Protein AF-A0A7S4W6M6-F1 (afdb_monomer_lite)

Organism: NCBI:txid311494

Radius of gyration: 26.88 Å; chains: 1; bounding box: 73×82×75 Å

Structure (mmCIF, N/CA/C/O backbone):
data_AF-A0A7S4W6M6-F1
#
_entry.id   AF-A0A7S4W6M6-F1
#
loop_
_atom_site.group_PDB
_atom_site.id
_atom_site.type_symbol
_atom_site.label_atom_id
_atom_site.label_alt_id
_atom_site.label_comp_id
_atom_site.label_asym_id
_atom_site.label_entity_id
_atom_site.label_seq_id
_atom_site.pdbx_PDB_ins_code
_atom_site.Cartn_x
_atom_site.Cartn_y
_atom_site.Cartn_z
_atom_site.occupancy
_atom_site.B_iso_or_equiv
_atom_site.auth_seq_id
_atom_site.auth_comp_id
_atom_site.auth_asym_id
_atom_site.auth_atom_id
_atom_site.pdbx_PDB_model_num
ATOM 1 N N . LEU A 1 1 ? -47.635 21.131 1.906 1.00 37.22 1 LEU A N 1
ATOM 2 C CA . LEU A 1 1 ? -46.695 20.935 0.779 1.00 37.22 1 LEU A CA 1
ATOM 3 C C . LEU A 1 1 ? -45.743 22.130 0.716 1.00 37.22 1 LEU A C 1
ATOM 5 O O . LEU A 1 1 ? -46.043 23.112 0.054 1.00 37.22 1 LEU A O 1
ATOM 9 N N . LYS A 1 2 ? -44.648 22.094 1.485 1.00 27.27 2 LYS A N 1
ATOM 10 C CA . LYS A 1 2 ? -43.550 23.069 1.413 1.00 27.27 2 LYS A CA 1
ATOM 11 C C . LYS A 1 2 ? -42.274 22.277 1.131 1.00 27.27 2 LYS A C 1
ATOM 13 O O . LYS A 1 2 ? -41.857 21.494 1.974 1.00 27.27 2 LYS A O 1
ATOM 18 N N . GLN A 1 3 ? -41.728 22.440 -0.071 1.00 32.59 3 GLN A N 1
ATOM 19 C CA . GLN A 1 3 ? -40.397 21.970 -0.446 1.00 32.59 3 GLN A CA 1
ATOM 20 C C . GLN A 1 3 ? -39.373 22.975 0.085 1.00 32.59 3 GLN A C 1
ATOM 22 O O . GLN A 1 3 ? -39.395 24.144 -0.295 1.00 32.59 3 GLN A O 1
ATOM 27 N N . SER A 1 4 ? -38.492 22.527 0.973 1.00 30.58 4 SER A N 1
ATOM 28 C CA . SER A 1 4 ? -37.285 23.253 1.355 1.00 30.58 4 SER A CA 1
ATOM 29 C C . SER A 1 4 ? -36.146 22.833 0.430 1.00 30.58 4 SER A C 1
ATOM 31 O O . SER A 1 4 ? -35.630 21.720 0.525 1.00 30.58 4 SER A O 1
ATOM 33 N N . HIS A 1 5 ? -35.769 23.742 -0.466 1.00 30.31 5 HIS A N 1
ATOM 34 C CA . HIS A 1 5 ? -34.481 23.733 -1.144 1.00 30.31 5 HIS A CA 1
ATOM 35 C C . HIS A 1 5 ? -33.367 23.902 -0.102 1.00 30.31 5 HIS A C 1
ATOM 37 O O . HIS A 1 5 ? -33.205 24.987 0.451 1.00 30.31 5 HIS A O 1
ATOM 43 N N . LEU A 1 6 ? -32.590 22.849 0.145 1.00 29.30 6 LEU A N 1
ATOM 44 C CA . LEU A 1 6 ? -31.256 22.971 0.729 1.00 29.30 6 LEU A CA 1
ATOM 45 C C . LEU A 1 6 ? -30.262 23.076 -0.430 1.00 29.30 6 LEU A C 1
ATOM 47 O O . LEU A 1 6 ? -30.136 22.168 -1.253 1.00 29.30 6 LEU A O 1
ATOM 51 N N . GLN A 1 7 ? -29.655 24.256 -0.549 1.00 30.83 7 GLN A N 1
ATOM 52 C CA . GLN A 1 7 ? -28.713 24.610 -1.600 1.00 30.83 7 GLN A CA 1
ATOM 53 C C . GLN A 1 7 ? -27.358 23.924 -1.389 1.00 30.83 7 GLN A C 1
ATOM 55 O O . GLN A 1 7 ? -26.843 23.805 -0.282 1.00 30.83 7 GLN A O 1
ATOM 60 N N . CYS A 1 8 ? -26.779 23.509 -2.510 1.00 30.84 8 CYS A N 1
ATOM 61 C CA . CYS A 1 8 ? -25.510 22.813 -2.690 1.00 30.84 8 CYS A CA 1
ATOM 62 C C . CYS A 1 8 ? -24.274 23.717 -2.444 1.00 30.84 8 CYS A C 1
ATOM 64 O O . CYS A 1 8 ? -23.336 23.700 -3.239 1.00 30.84 8 CYS A O 1
ATOM 66 N N . SER A 1 9 ? -24.266 24.546 -1.392 1.00 29.84 9 SER A N 1
ATOM 67 C CA . SER A 1 9 ? -23.210 25.552 -1.159 1.00 29.84 9 SER A CA 1
ATOM 68 C C . SER A 1 9 ? -22.211 25.228 -0.042 1.00 29.84 9 SER A C 1
ATOM 70 O O . SER A 1 9 ? -21.173 25.881 0.022 1.00 29.84 9 SER A O 1
ATOM 72 N N . ASP A 1 10 ? -22.438 24.197 0.779 1.00 30.12 10 ASP A N 1
ATOM 73 C CA . ASP A 1 10 ? -21.544 23.897 1.917 1.00 30.12 10 ASP A CA 1
ATOM 74 C C . ASP A 1 10 ? -20.441 22.861 1.619 1.00 30.12 10 ASP A C 1
ATOM 76 O O . ASP A 1 10 ? -19.480 22.728 2.376 1.00 30.12 10 ASP A O 1
ATOM 80 N N . TRP A 1 11 ? -20.482 22.203 0.456 1.00 34.47 11 TRP A N 1
ATOM 81 C CA . TRP A 1 11 ? -19.465 21.221 0.039 1.00 34.47 11 TRP A CA 1
ATOM 82 C C . TRP A 1 11 ? -18.154 21.850 -0.463 1.00 34.47 11 TRP A C 1
ATOM 84 O O . TRP A 1 11 ? -17.142 21.164 -0.592 1.00 34.47 11 TRP A O 1
ATOM 94 N N . ALA A 1 12 ? -18.130 23.166 -0.690 1.00 30.28 12 ALA A N 1
ATOM 95 C CA . ALA A 1 12 ? -16.938 23.891 -1.136 1.00 30.28 12 ALA A CA 1
ATOM 96 C C . ALA A 1 12 ? -15.924 24.187 -0.007 1.00 30.28 12 ALA A C 1
ATOM 98 O O . ALA A 1 12 ? -14.854 24.730 -0.275 1.00 30.28 12 ALA A O 1
ATOM 99 N N . ARG A 1 13 ? -16.230 23.838 1.255 1.00 29.31 13 ARG A N 1
ATOM 100 C CA . ARG A 1 13 ? -15.368 24.117 2.425 1.00 29.31 13 ARG A CA 1
ATOM 101 C C . ARG A 1 13 ? -14.542 22.924 2.923 1.00 29.31 13 ARG A C 1
ATOM 103 O O . ARG A 1 13 ? -13.634 23.118 3.728 1.00 29.31 13 ARG A O 1
ATOM 110 N N . LEU A 1 14 ? -14.776 21.717 2.408 1.00 31.22 14 LEU A N 1
ATOM 111 C CA . LEU A 1 14 ? -14.008 20.509 2.754 1.00 31.22 14 LEU A CA 1
ATOM 112 C C . LEU A 1 14 ? -12.506 20.570 2.394 1.00 31.22 14 LEU A C 1
ATOM 114 O O . LEU A 1 14 ? -11.700 20.114 3.207 1.00 31.22 14 LEU A O 1
ATOM 118 N N . PRO A 1 15 ? -12.075 21.206 1.284 1.00 31.50 15 PRO A N 1
ATOM 119 C CA . PRO A 1 15 ? -10.646 21.409 1.019 1.00 31.50 15 PRO A CA 1
ATOM 120 C C . PRO A 1 15 ? -9.957 22.309 2.062 1.00 31.50 15 PRO A C 1
ATOM 122 O O . PRO A 1 15 ? -8.758 22.186 2.296 1.00 31.50 15 PRO A O 1
ATOM 125 N N . PHE A 1 16 ? -10.714 23.187 2.731 1.00 27.44 16 PHE A N 1
ATOM 126 C CA . PHE A 1 16 ? -10.197 24.131 3.727 1.00 27.44 16 PHE A CA 1
ATOM 127 C C . PHE A 1 16 ? -9.995 23.490 5.112 1.00 27.44 16 PHE A C 1
ATOM 129 O O . PHE A 1 16 ? -9.113 23.901 5.863 1.00 27.44 16 PHE A O 1
ATOM 136 N N . LEU A 1 17 ? -10.768 22.449 5.443 1.00 29.25 17 LEU A N 1
ATOM 137 C CA . LEU A 1 17 ? -10.608 21.684 6.686 1.00 29.25 17 LEU A CA 1
ATOM 138 C C . LEU A 1 17 ? -9.366 20.777 6.659 1.00 29.25 17 LEU A C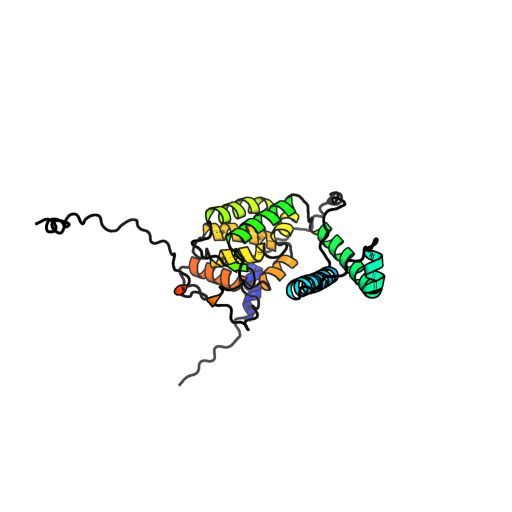 1
ATOM 140 O O . LEU A 1 17 ? -8.712 20.619 7.688 1.00 29.25 17 LEU A O 1
ATOM 144 N N . MET A 1 18 ? -8.968 20.267 5.487 1.00 30.98 18 MET A N 1
ATOM 145 C CA . MET A 1 18 ? -7.719 19.500 5.350 1.00 30.98 18 MET A CA 1
ATOM 146 C C . MET A 1 18 ? -6.459 20.372 5.423 1.00 30.98 18 MET A C 1
ATOM 148 O O . MET A 1 18 ? -5.439 19.923 5.940 1.00 30.98 18 MET A O 1
ATOM 152 N N . ALA A 1 19 ? -6.533 21.633 4.987 1.00 31.55 19 ALA A N 1
ATOM 153 C CA . ALA A 1 19 ? -5.416 22.572 5.101 1.00 31.55 19 ALA A CA 1
ATOM 154 C C . ALA A 1 19 ? -5.104 22.956 6.564 1.00 31.55 19 ALA A C 1
ATOM 156 O O . ALA A 1 19 ? -3.945 23.176 6.903 1.00 31.55 19 ALA A O 1
ATOM 157 N N . ASN A 1 20 ? -6.113 22.984 7.444 1.00 29.67 20 ASN A N 1
ATOM 158 C CA . ASN A 1 20 ? -5.935 23.354 8.853 1.00 29.67 20 ASN A CA 1
ATOM 159 C C . ASN A 1 20 ? -5.515 22.185 9.765 1.00 29.67 20 ASN A C 1
ATOM 161 O O . ASN A 1 20 ? -4.894 22.424 10.797 1.00 29.67 20 ASN A O 1
ATOM 165 N N . LEU A 1 21 ? -5.779 20.929 9.384 1.00 34.25 21 LEU A N 1
ATOM 166 C CA . LEU A 1 21 ? -5.266 19.745 10.100 1.00 34.25 21 LEU A CA 1
ATOM 167 C C . LEU A 1 21 ? -3.781 19.459 9.807 1.00 34.25 21 LEU A C 1
ATOM 169 O O . LEU A 1 21 ? -3.109 18.799 10.597 1.00 34.25 21 LEU A O 1
ATOM 173 N N . LEU A 1 22 ? -3.249 19.999 8.707 1.00 37.84 22 LEU A N 1
ATOM 174 C CA . LEU A 1 22 ? -1.846 19.875 8.295 1.00 37.84 22 LEU A CA 1
ATOM 175 C C . LEU A 1 22 ? -0.993 21.083 8.712 1.00 37.84 22 LEU A C 1
ATOM 177 O O . LEU A 1 22 ? -0.032 21.407 8.022 1.00 37.84 22 LEU A O 1
ATOM 181 N N . GLY A 1 23 ? -1.364 21.724 9.831 1.00 30.20 23 GLY A N 1
ATOM 182 C CA . GLY A 1 23 ? -0.702 22.860 10.480 1.00 30.20 23 GLY A CA 1
ATOM 183 C C . GLY A 1 23 ? 0.662 23.226 9.902 1.00 30.20 23 GLY A C 1
ATOM 184 O O . GLY A 1 23 ? 1.674 22.603 10.218 1.00 30.20 23 GLY A O 1
ATOM 185 N N . GLY A 1 24 ? 0.660 24.261 9.060 1.00 36.66 24 GLY A N 1
ATOM 186 C CA . GLY A 1 24 ? 1.867 24.865 8.530 1.00 36.66 24 GLY A CA 1
ATOM 187 C C . GLY A 1 24 ? 2.730 25.409 9.663 1.00 36.66 24 GLY A C 1
ATOM 188 O O . GLY A 1 24 ? 2.397 26.411 10.292 1.00 36.66 24 GLY A O 1
ATOM 189 N N . GLN A 1 25 ? 3.869 24.767 9.879 1.00 31.12 25 GLN A N 1
ATOM 190 C CA . GLN A 1 25 ? 5.061 25.433 10.372 1.00 31.12 25 GLN A CA 1
ATOM 191 C C . GLN A 1 25 ? 6.096 25.336 9.262 1.00 31.12 25 GLN A C 1
ATOM 193 O O . GLN A 1 25 ? 6.419 24.249 8.788 1.00 31.12 25 GLN A O 1
ATOM 198 N N . GLY A 1 26 ? 6.541 26.503 8.796 1.00 34.03 26 GLY A N 1
ATOM 199 C CA . GLY A 1 26 ? 7.598 26.612 7.809 1.00 34.03 26 GLY A CA 1
ATOM 200 C C . GLY A 1 26 ? 8.856 25.947 8.344 1.00 34.03 26 GLY A C 1
ATOM 201 O O . GLY A 1 26 ? 9.476 26.447 9.278 1.00 34.03 26 GLY A O 1
ATOM 202 N N . LEU A 1 27 ? 9.217 24.819 7.747 1.00 32.16 27 LEU A N 1
ATOM 203 C CA . LEU A 1 27 ? 10.572 24.310 7.807 1.00 32.16 27 LEU A CA 1
ATOM 204 C C . LEU A 1 27 ? 11.293 24.904 6.607 1.00 32.16 27 LEU A C 1
ATOM 206 O O . LEU A 1 27 ? 10.991 24.599 5.453 1.00 32.16 27 LEU A O 1
ATOM 210 N N . GLU A 1 28 ? 12.186 25.839 6.913 1.00 28.09 28 GLU A N 1
ATOM 211 C CA . GLU A 1 28 ? 13.144 26.376 5.964 1.00 28.09 28 GLU A CA 1
ATOM 212 C C . GLU A 1 28 ? 13.845 25.225 5.240 1.00 28.09 28 GLU A C 1
ATOM 214 O O . GLU A 1 28 ? 14.208 24.212 5.843 1.00 28.09 28 GLU A O 1
ATOM 219 N N . ALA A 1 29 ? 14.015 25.392 3.930 1.00 32.53 29 ALA A N 1
ATOM 220 C CA . ALA A 1 29 ? 14.741 24.482 3.064 1.00 32.53 29 ALA A CA 1
ATOM 221 C C . ALA A 1 29 ? 16.228 24.452 3.460 1.00 32.53 29 ALA A C 1
ATOM 223 O O . ALA A 1 29 ? 17.075 25.090 2.838 1.00 32.53 29 ALA A O 1
ATOM 224 N N . GLY A 1 30 ? 16.544 23.710 4.517 1.00 27.73 30 GLY A N 1
ATOM 225 C CA . GLY A 1 30 ? 17.896 23.291 4.834 1.00 27.73 30 GLY A CA 1
ATOM 226 C C . GLY A 1 30 ? 18.323 22.252 3.808 1.00 27.73 30 GLY A C 1
ATOM 227 O O . GLY A 1 30 ? 17.864 21.113 3.834 1.00 27.73 30 GLY A O 1
ATOM 228 N N . SER A 1 31 ? 19.188 22.648 2.878 1.00 28.03 31 SER A N 1
ATOM 229 C CA . SER A 1 31 ? 19.885 21.722 1.993 1.00 28.03 31 SER A CA 1
ATOM 230 C C . SER A 1 31 ? 20.647 20.702 2.841 1.00 28.03 31 SER A C 1
ATOM 232 O O . SER A 1 31 ? 21.633 21.066 3.481 1.00 28.03 31 SER A O 1
ATOM 234 N N . VAL A 1 32 ? 20.209 19.443 2.855 1.00 31.97 32 VAL A N 1
ATOM 235 C CA . VAL A 1 32 ? 20.984 18.344 3.443 1.00 31.97 32 VAL A CA 1
ATOM 236 C C . VAL A 1 32 ? 22.094 17.984 2.447 1.00 31.97 32 VAL A C 1
ATOM 238 O O . VAL A 1 32 ? 21.786 17.481 1.363 1.00 31.97 32 VAL A O 1
ATOM 241 N N . PRO A 1 33 ? 23.379 18.252 2.740 1.00 29.17 33 PRO A N 1
ATOM 242 C CA . PRO A 1 33 ? 24.474 17.849 1.871 1.00 29.17 33 PRO A CA 1
ATOM 243 C C . PRO A 1 33 ? 24.841 16.388 2.176 1.00 29.17 33 PRO A C 1
ATOM 245 O O . PRO A 1 33 ? 25.118 16.059 3.326 1.00 29.17 33 PRO A O 1
ATOM 248 N N . GLY A 1 34 ? 24.885 15.523 1.152 1.00 34.97 34 GLY A N 1
ATOM 249 C CA . GLY A 1 34 ? 25.575 14.221 1.243 1.00 34.97 34 GLY A CA 1
ATOM 250 C C . GLY A 1 34 ? 24.773 12.935 0.986 1.00 34.97 34 GLY A C 1
ATOM 251 O O . GLY A 1 34 ? 25.214 11.879 1.415 1.00 34.97 34 GLY A O 1
ATOM 252 N N . ILE A 1 35 ? 23.632 12.971 0.283 1.00 40.53 35 ILE A N 1
ATOM 253 C CA . ILE A 1 35 ? 22.758 11.788 0.050 1.00 40.53 35 ILE A CA 1
ATOM 254 C C . ILE A 1 35 ? 23.152 10.949 -1.196 1.00 40.53 35 ILE A C 1
ATOM 256 O O . ILE A 1 35 ? 22.472 10.004 -1.587 1.00 40.53 35 ILE A O 1
ATOM 260 N N . PHE A 1 36 ? 24.272 11.247 -1.851 1.00 43.25 36 PHE A N 1
ATOM 261 C CA . PHE A 1 36 ? 24.713 10.501 -3.032 1.00 43.25 36 PHE A CA 1
ATOM 262 C C . PHE A 1 36 ? 25.908 9.631 -2.674 1.00 43.25 36 PHE A C 1
ATOM 264 O O . PHE A 1 36 ? 27.019 10.122 -2.767 1.00 43.25 36 PHE A O 1
ATOM 271 N N . ASP A 1 37 ? 25.655 8.402 -2.211 1.00 36.66 37 ASP A N 1
ATOM 272 C CA . ASP A 1 37 ? 26.469 7.200 -2.489 1.00 36.66 37 ASP A CA 1
ATOM 273 C C . ASP A 1 37 ? 25.957 5.995 -1.675 1.00 36.66 37 ASP A C 1
ATOM 275 O O . ASP A 1 37 ? 26.682 5.373 -0.902 1.00 36.66 37 ASP A O 1
ATOM 279 N N . VAL A 1 38 ? 24.679 5.636 -1.847 1.00 43.41 38 VAL A N 1
ATOM 280 C CA . VAL A 1 38 ? 24.242 4.273 -1.509 1.00 43.41 38 VAL A CA 1
ATOM 281 C C . VAL A 1 38 ? 24.416 3.432 -2.776 1.00 43.41 38 VAL A C 1
ATOM 283 O O . VAL A 1 38 ? 23.769 3.744 -3.783 1.00 43.41 38 VAL A O 1
ATOM 286 N N . PRO A 1 39 ? 25.295 2.414 -2.783 1.00 37.31 39 PRO A N 1
ATOM 287 C CA . PRO A 1 39 ? 25.433 1.533 -3.930 1.00 37.31 39 PRO A CA 1
ATOM 288 C C . PRO A 1 39 ? 24.120 0.769 -4.112 1.00 37.31 39 PRO A C 1
ATOM 290 O O . PRO A 1 39 ? 23.731 -0.041 -3.273 1.00 37.31 39 PRO A O 1
ATOM 293 N N . VAL A 1 40 ? 23.419 1.051 -5.211 1.00 43.28 40 VAL A N 1
ATOM 294 C CA . VAL A 1 40 ? 22.346 0.183 -5.702 1.00 43.28 40 VAL A CA 1
ATOM 295 C C . VAL A 1 40 ? 23.011 -1.159 -5.997 1.00 43.28 40 VAL A C 1
ATOM 297 O O . VAL A 1 40 ? 23.976 -1.196 -6.755 1.00 43.28 40 VAL A O 1
ATOM 300 N N . GLN A 1 41 ? 22.561 -2.242 -5.360 1.00 44.97 41 GLN A N 1
ATOM 301 C CA . GLN A 1 41 ? 23.065 -3.577 -5.681 1.00 44.97 41 GLN A CA 1
ATOM 302 C C . GLN A 1 41 ? 22.813 -3.850 -7.168 1.00 44.97 41 GLN A C 1
ATOM 304 O O . GLN A 1 41 ? 21.661 -3.957 -7.597 1.00 44.97 41 GLN A O 1
ATOM 309 N N . ASP A 1 42 ? 23.890 -3.952 -7.947 1.00 38.56 42 ASP A N 1
ATOM 310 C CA . ASP A 1 42 ? 23.832 -4.404 -9.333 1.00 38.56 42 ASP A CA 1
ATOM 311 C C . ASP A 1 42 ? 23.204 -5.804 -9.353 1.00 38.56 42 ASP A C 1
ATOM 313 O O . ASP A 1 42 ? 23.786 -6.771 -8.861 1.00 38.56 42 ASP A O 1
ATOM 317 N N . GLY A 1 43 ? 21.979 -5.901 -9.875 1.00 44.81 43 GLY A N 1
ATOM 318 C CA . GLY A 1 43 ? 21.227 -7.155 -9.973 1.00 44.81 43 GLY A CA 1
ATOM 319 C C . GLY A 1 43 ? 19.922 -7.220 -9.176 1.00 44.81 43 GLY A C 1
ATOM 320 O O . GLY A 1 43 ? 19.201 -8.206 -9.316 1.00 44.81 43 GLY A O 1
ATOM 321 N N . ALA A 1 44 ? 19.562 -6.194 -8.395 1.00 47.00 44 ALA A N 1
ATOM 322 C CA . ALA A 1 44 ? 18.212 -6.120 -7.834 1.00 47.00 44 ALA A CA 1
ATOM 323 C C . ALA A 1 44 ? 17.176 -6.001 -8.977 1.00 47.00 44 ALA A C 1
ATOM 325 O O . ALA A 1 44 ? 17.376 -5.196 -9.895 1.00 47.00 44 ALA A O 1
ATOM 326 N N . PRO A 1 45 ? 16.079 -6.786 -8.965 1.00 52.88 45 PRO A N 1
ATOM 327 C CA . PRO A 1 45 ? 15.073 -6.728 -10.018 1.00 52.88 45 PRO A CA 1
ATOM 328 C C . PRO A 1 45 ? 14.477 -5.318 -10.081 1.00 52.88 45 PRO A C 1
ATOM 330 O O . PRO A 1 45 ? 13.819 -4.861 -9.147 1.00 52.88 45 PRO A O 1
ATOM 333 N N . MET A 1 46 ? 14.731 -4.604 -11.182 1.00 62.22 46 MET A N 1
ATOM 334 C CA . MET A 1 46 ? 14.169 -3.271 -11.387 1.00 62.22 46 MET A CA 1
ATOM 335 C C . MET A 1 46 ? 12.649 -3.348 -11.534 1.00 62.22 46 MET A C 1
ATOM 337 O O . MET A 1 46 ? 12.106 -4.303 -12.095 1.00 62.22 46 MET A O 1
ATOM 341 N N . ARG A 1 47 ? 11.949 -2.303 -11.071 1.00 72.88 47 ARG A N 1
ATOM 342 C CA . ARG A 1 47 ? 10.526 -2.132 -11.380 1.00 72.88 47 ARG A CA 1
ATOM 343 C C . ARG A 1 47 ? 10.321 -2.175 -12.888 1.00 72.88 47 ARG A C 1
ATOM 345 O O . ARG A 1 47 ? 10.937 -1.404 -13.622 1.00 72.88 47 ARG A O 1
ATOM 352 N N . MET A 1 48 ? 9.400 -3.031 -13.310 1.00 79.50 48 MET A N 1
ATOM 353 C CA . MET A 1 48 ? 8.975 -3.095 -14.699 1.00 79.50 48 MET A CA 1
ATOM 354 C C . MET A 1 48 ? 8.313 -1.793 -15.132 1.00 79.50 48 MET A C 1
ATOM 356 O O . MET A 1 48 ? 7.574 -1.163 -14.365 1.00 79.50 48 MET A O 1
ATOM 360 N N . THR A 1 49 ? 8.540 -1.415 -16.382 1.00 84.75 49 THR A N 1
ATOM 361 C CA . THR A 1 49 ? 7.785 -0.339 -17.014 1.00 84.75 49 THR A CA 1
ATOM 362 C C . THR A 1 49 ? 6.335 -0.765 -17.277 1.00 84.75 49 THR A C 1
ATOM 364 O O . THR A 1 49 ? 6.036 -1.960 -17.342 1.00 84.75 49 THR A O 1
ATOM 367 N N . PRO A 1 50 ? 5.406 0.187 -17.481 1.00 82.94 50 PRO A N 1
ATOM 368 C CA . PRO A 1 50 ? 4.061 -0.137 -17.950 1.00 82.94 50 PRO A CA 1
ATOM 369 C C . PRO A 1 50 ? 4.041 -0.983 -19.233 1.00 82.94 50 PRO A C 1
ATOM 371 O O . PRO A 1 50 ? 3.180 -1.844 -19.370 1.00 82.94 50 PRO A O 1
ATOM 374 N N . LEU A 1 51 ? 4.991 -0.762 -20.149 1.00 84.69 51 LEU A N 1
ATOM 375 C CA . LEU A 1 51 ? 5.102 -1.527 -21.394 1.00 84.69 51 LEU A CA 1
ATOM 376 C C . LEU A 1 51 ? 5.578 -2.965 -21.154 1.00 84.69 51 LEU A C 1
ATOM 378 O O . LEU A 1 51 ? 5.077 -3.896 -21.777 1.00 84.69 51 LEU A O 1
ATOM 382 N N . GLU A 1 52 ? 6.525 -3.158 -20.239 1.00 84.50 52 GLU A N 1
ATOM 383 C CA . GLU A 1 52 ? 6.992 -4.489 -19.843 1.00 84.50 52 GLU A CA 1
ATOM 384 C C . GLU A 1 52 ? 5.919 -5.266 -19.091 1.00 84.50 52 GLU A C 1
ATOM 386 O O . GLU A 1 52 ? 5.764 -6.465 -19.310 1.00 84.50 52 GLU A O 1
ATOM 391 N N . LEU A 1 53 ? 5.159 -4.582 -18.234 1.00 83.56 53 LEU A N 1
ATOM 392 C CA . LEU A 1 53 ? 4.031 -5.176 -17.531 1.00 83.56 53 LEU A CA 1
ATOM 393 C C . LEU A 1 53 ? 2.942 -5.624 -18.512 1.00 83.56 53 LEU A C 1
ATOM 395 O O . LEU A 1 53 ? 2.448 -6.740 -18.391 1.00 83.56 53 LEU A O 1
ATOM 399 N N . ASP A 1 54 ? 2.589 -4.789 -19.491 1.00 83.12 54 ASP A N 1
ATOM 400 C CA . ASP A 1 54 ? 1.626 -5.144 -20.539 1.00 83.12 54 ASP A CA 1
ATOM 401 C C . ASP A 1 54 ? 2.092 -6.372 -21.337 1.00 83.12 54 ASP A C 1
ATOM 403 O O . ASP A 1 54 ? 1.347 -7.342 -21.484 1.00 83.12 54 ASP A O 1
ATOM 407 N N . MET A 1 55 ? 3.366 -6.398 -21.743 1.00 84.62 55 MET A N 1
ATOM 408 C CA . MET A 1 55 ? 3.961 -7.563 -22.402 1.00 84.62 55 MET A CA 1
ATOM 409 C C . MET A 1 55 ? 3.890 -8.815 -21.517 1.00 84.62 55 MET A C 1
ATOM 411 O O . MET A 1 55 ? 3.504 -9.881 -21.993 1.00 84.62 55 MET A O 1
ATOM 415 N N . GLN A 1 56 ? 4.230 -8.712 -20.229 1.00 84.44 56 GLN A N 1
ATOM 416 C CA . GLN A 1 56 ? 4.131 -9.845 -19.310 1.00 84.44 56 GLN A CA 1
ATOM 417 C C . GLN A 1 56 ? 2.699 -10.348 -19.150 1.00 84.44 56 GLN A C 1
ATOM 419 O O . GLN A 1 56 ? 2.495 -11.559 -19.128 1.00 84.44 56 GLN A O 1
ATOM 424 N N . LEU A 1 57 ? 1.714 -9.453 -19.057 1.00 80.56 57 LEU A N 1
ATOM 425 C CA . LEU A 1 57 ? 0.305 -9.829 -18.946 1.00 80.56 57 LEU A CA 1
ATOM 426 C C . LEU A 1 57 ? -0.178 -10.557 -20.205 1.00 80.56 57 LEU A C 1
ATOM 428 O O . LEU A 1 57 ? -0.828 -11.595 -20.092 1.00 80.56 57 LEU A O 1
ATOM 432 N N . GLN A 1 58 ? 0.198 -10.078 -21.392 1.00 82.50 58 GLN A N 1
ATOM 433 C CA . GLN A 1 58 ? -0.121 -10.739 -22.661 1.00 82.50 58 GLN A CA 1
ATOM 434 C C . GLN A 1 58 ? 0.567 -12.107 -22.783 1.00 82.50 58 GLN A C 1
ATOM 436 O O . GLN A 1 58 ? -0.059 -13.093 -23.177 1.00 82.50 58 GLN A O 1
ATOM 441 N N . CYS A 1 59 ? 1.840 -12.202 -22.389 1.00 82.12 59 CYS A N 1
ATOM 442 C CA . CYS A 1 59 ? 2.567 -13.470 -22.336 1.00 82.12 59 CYS A CA 1
ATOM 443 C C . CYS A 1 59 ? 1.922 -14.451 -21.348 1.00 82.12 59 CYS A C 1
ATOM 445 O O . CYS A 1 59 ? 1.749 -15.625 -21.675 1.00 82.12 59 CYS A O 1
ATOM 447 N N . ALA A 1 60 ? 1.528 -13.981 -20.163 1.00 84.12 60 ALA A N 1
ATOM 448 C CA . ALA A 1 60 ? 0.843 -14.794 -19.166 1.00 84.12 60 ALA A CA 1
ATOM 449 C C . ALA A 1 60 ? -0.507 -15.298 -19.694 1.00 84.12 60 ALA A C 1
ATOM 451 O O . ALA A 1 60 ? -0.801 -16.486 -19.574 1.00 84.12 60 ALA A O 1
ATOM 452 N N . GLU A 1 61 ? -1.296 -14.440 -20.347 1.00 83.62 61 GLU A N 1
ATOM 453 C CA . GLU A 1 61 ? -2.552 -14.835 -20.988 1.00 83.62 61 GLU A CA 1
ATOM 454 C C . GLU A 1 61 ? -2.332 -15.936 -22.037 1.00 83.62 61 GLU A C 1
ATOM 456 O O . GLU A 1 61 ? -3.052 -16.937 -22.044 1.00 83.62 61 GLU A O 1
ATOM 461 N N . LEU A 1 62 ? -1.314 -15.794 -22.894 1.00 82.56 62 LEU A N 1
ATOM 462 C CA . LEU A 1 62 ? -0.963 -16.799 -23.900 1.00 82.56 62 LEU A CA 1
ATOM 463 C C . LEU A 1 62 ? -0.575 -18.139 -23.266 1.00 82.56 62 LEU A C 1
ATOM 465 O O . LEU A 1 62 ? -1.033 -19.188 -23.724 1.00 82.56 62 LEU A O 1
ATOM 469 N N . VAL A 1 63 ? 0.229 -18.112 -22.200 1.00 82.31 63 VAL A N 1
ATOM 470 C CA . VAL A 1 63 ? 0.608 -19.310 -21.436 1.00 82.31 63 VAL A CA 1
ATOM 471 C C . VAL A 1 63 ? -0.624 -19.977 -20.837 1.00 82.31 63 VAL A C 1
ATOM 473 O O . VAL A 1 63 ? -0.832 -21.172 -21.055 1.00 82.31 63 VAL A O 1
ATOM 476 N N . PHE A 1 64 ? -1.478 -19.221 -20.148 1.00 83.25 64 PHE A N 1
ATOM 477 C CA . PHE A 1 64 ? -2.688 -19.766 -19.538 1.00 83.25 64 PHE A CA 1
ATOM 478 C C . PHE A 1 64 ? -3.640 -20.351 -20.578 1.00 83.25 64 PHE A C 1
ATOM 480 O O . PHE A 1 64 ? -4.128 -21.466 -20.403 1.00 83.25 64 PHE A O 1
ATOM 487 N N . ARG A 1 65 ? -3.848 -19.658 -21.700 1.00 84.88 65 ARG A N 1
ATOM 488 C CA . ARG A 1 65 ? -4.671 -20.166 -22.798 1.00 84.88 65 ARG A CA 1
ATOM 489 C C . ARG A 1 65 ? -4.092 -21.453 -23.382 1.00 84.88 65 ARG A C 1
ATOM 491 O O . ARG A 1 65 ? -4.829 -22.411 -23.586 1.00 84.88 65 ARG A O 1
ATOM 498 N N . SER A 1 66 ? -2.778 -21.513 -23.596 1.00 85.69 66 SER A N 1
ATOM 499 C CA . SER A 1 66 ? -2.117 -22.712 -24.118 1.00 85.69 66 SER A CA 1
ATOM 500 C C . SER A 1 66 ? -2.270 -23.912 -23.183 1.00 85.69 66 SER A C 1
ATOM 502 O O . SER A 1 66 ? -2.517 -25.018 -23.659 1.00 85.69 66 SER A O 1
ATOM 504 N N . ILE A 1 67 ? -2.171 -23.696 -21.866 1.00 87.50 67 ILE A N 1
ATOM 505 C CA . ILE A 1 67 ? -2.405 -24.733 -20.851 1.00 87.50 67 ILE A CA 1
ATOM 506 C C . ILE A 1 67 ? -3.850 -25.239 -20.929 1.00 87.50 67 ILE A C 1
ATOM 508 O O . ILE A 1 67 ? -4.067 -26.447 -21.006 1.00 87.50 67 ILE A O 1
ATOM 512 N N . LEU A 1 68 ? -4.829 -24.330 -20.955 1.00 88.25 68 LEU A N 1
ATOM 513 C CA . LEU A 1 68 ? -6.254 -24.679 -21.000 1.00 88.25 68 LEU A CA 1
ATOM 514 C C . LEU A 1 68 ? -6.648 -25.399 -22.296 1.00 88.25 68 LEU A C 1
ATOM 516 O O . LEU A 1 68 ? -7.487 -26.295 -22.280 1.00 88.25 68 LEU A O 1
ATOM 520 N N . GLU A 1 69 ? -6.030 -25.034 -23.416 1.00 92.06 69 GLU A N 1
ATOM 521 C CA . GLU A 1 69 ? -6.278 -25.639 -24.727 1.00 92.06 69 GLU A CA 1
ATOM 522 C C . GLU A 1 69 ? -5.428 -26.897 -24.986 1.00 92.06 69 GLU A C 1
ATOM 524 O O . GLU A 1 69 ? -5.547 -27.508 -26.050 1.00 92.06 69 GLU A O 1
ATOM 529 N N . GLY A 1 70 ? -4.546 -27.282 -24.055 1.00 88.56 70 GLY A N 1
ATOM 530 C CA . GLY A 1 70 ? -3.632 -28.418 -24.216 1.00 88.56 70 GLY A CA 1
ATOM 531 C C . GLY A 1 70 ? -2.606 -28.236 -25.343 1.00 88.56 70 GLY A C 1
ATOM 532 O O . GLY A 1 70 ? -2.089 -29.216 -25.884 1.00 88.56 70 GLY A O 1
ATOM 533 N N . LYS A 1 71 ? -2.315 -26.991 -25.730 1.00 87.69 71 LYS A N 1
ATOM 534 C CA . LYS A 1 71 ? -1.357 -26.658 -26.789 1.00 87.69 71 LYS A CA 1
ATOM 535 C C . LYS A 1 71 ? 0.045 -26.508 -26.207 1.00 87.69 71 LYS A C 1
ATOM 537 O O . LYS A 1 71 ? 0.228 -26.036 -25.086 1.00 87.69 71 LYS A O 1
ATOM 542 N N . ARG A 1 72 ? 1.059 -26.888 -26.987 1.00 79.50 72 ARG A N 1
ATOM 543 C CA . ARG A 1 72 ? 2.459 -26.589 -26.662 1.00 79.50 72 ARG A CA 1
ATOM 544 C C . ARG A 1 72 ? 2.825 -25.223 -27.230 1.00 79.50 72 ARG A C 1
ATOM 546 O O . ARG A 1 72 ? 2.650 -25.001 -28.426 1.00 79.50 72 ARG A O 1
ATOM 553 N N . LEU A 1 73 ? 3.373 -24.350 -26.391 1.00 76.62 73 LEU A N 1
ATOM 554 C CA . LEU A 1 73 ? 4.035 -23.137 -26.858 1.00 76.62 73 LEU A CA 1
ATOM 555 C C . LEU A 1 73 ? 5.402 -23.508 -27.432 1.00 76.62 73 LEU A C 1
ATOM 557 O O . LEU A 1 73 ? 6.172 -24.236 -26.803 1.00 76.62 73 LEU A O 1
ATOM 561 N N . GLY A 1 74 ? 5.696 -23.020 -28.635 1.00 69.88 74 GLY A N 1
ATOM 562 C CA . GLY A 1 74 ? 7.043 -23.091 -29.183 1.00 69.88 74 GLY A CA 1
ATOM 563 C C . GLY A 1 74 ? 7.936 -22.139 -28.400 1.00 69.88 74 GLY A C 1
ATOM 564 O O . GLY A 1 74 ? 7.794 -20.928 -28.533 1.00 69.88 74 GLY A O 1
ATOM 565 N N . VAL A 1 75 ? 8.820 -22.677 -27.563 1.00 66.81 75 VAL A N 1
ATOM 566 C CA . VAL A 1 75 ? 9.854 -21.881 -26.901 1.00 66.81 75 VAL A CA 1
ATOM 567 C C . VAL A 1 75 ? 11.056 -21.851 -27.830 1.00 66.81 75 VAL A C 1
ATOM 569 O O . VAL A 1 75 ? 11.704 -22.873 -28.050 1.00 66.81 75 VAL A O 1
ATOM 572 N N . THR A 1 76 ? 11.324 -20.691 -28.413 1.00 65.06 76 THR A N 1
ATOM 573 C CA . THR A 1 76 ? 12.549 -20.448 -29.174 1.00 65.06 76 THR A CA 1
ATOM 574 C C . THR A 1 76 ? 13.629 -19.980 -28.206 1.00 65.06 76 THR A C 1
ATOM 576 O O . THR A 1 76 ? 13.390 -19.069 -27.414 1.00 65.06 76 THR A O 1
ATOM 579 N N . GLU A 1 77 ? 14.822 -20.571 -28.266 1.00 61.75 77 GLU A N 1
ATOM 580 C CA . GLU A 1 77 ? 15.985 -20.063 -27.533 1.00 61.75 77 GLU A CA 1
ATOM 581 C C . GLU A 1 77 ? 16.435 -18.735 -28.159 1.00 61.75 77 GLU A C 1
ATOM 583 O O . GLU A 1 77 ? 17.228 -18.694 -29.098 1.00 61.75 77 GLU A O 1
ATOM 588 N N . SER A 1 78 ? 15.887 -17.628 -27.663 1.00 58.34 78 SER A N 1
ATOM 589 C CA . SER A 1 78 ? 16.440 -16.299 -27.905 1.00 58.34 78 SER A CA 1
ATOM 590 C C . SER A 1 78 ? 17.639 -16.099 -26.978 1.00 58.34 78 SER A C 1
ATOM 592 O O . SER A 1 78 ? 17.505 -16.199 -25.760 1.00 58.34 78 SER A O 1
ATOM 594 N N . GLN A 1 79 ? 18.814 -15.828 -27.550 1.00 60.38 79 GLN A N 1
ATOM 595 C CA . GLN A 1 79 ? 20.039 -15.572 -26.780 1.00 60.38 79 GLN A CA 1
ATOM 596 C C . GLN A 1 79 ? 20.182 -14.102 -26.344 1.00 60.38 79 GLN A C 1
ATOM 598 O O . GLN A 1 79 ? 21.094 -13.786 -25.585 1.00 60.38 79 GLN A O 1
ATOM 603 N N . ASP A 1 80 ? 19.300 -13.203 -26.799 1.00 77.88 80 ASP A N 1
ATOM 604 C CA . ASP A 1 80 ? 19.372 -11.771 -26.495 1.00 77.88 80 ASP A CA 1
ATOM 605 C C . ASP A 1 80 ? 17.966 -11.145 -26.460 1.00 77.88 80 ASP A C 1
ATOM 607 O O . ASP A 1 80 ? 17.298 -10.974 -27.484 1.00 77.88 80 ASP A O 1
ATOM 611 N N . VAL A 1 81 ? 17.514 -10.818 -25.248 1.00 75.31 81 VAL A N 1
ATOM 612 C CA . VAL A 1 81 ? 16.181 -10.265 -24.969 1.00 75.31 81 VAL A CA 1
ATOM 613 C C . VAL A 1 81 ? 15.983 -8.903 -25.638 1.00 75.31 81 VAL A C 1
ATOM 615 O O . VAL A 1 81 ? 14.890 -8.613 -26.120 1.00 75.31 81 VAL A O 1
ATOM 618 N N . ASP A 1 82 ? 17.028 -8.077 -25.728 1.00 75.56 82 ASP A N 1
ATOM 619 C CA . ASP A 1 82 ? 16.911 -6.738 -26.309 1.00 75.56 82 ASP A CA 1
ATOM 620 C C . ASP A 1 82 ? 16.822 -6.791 -27.837 1.00 75.56 82 ASP A C 1
ATOM 622 O O . ASP A 1 82 ? 16.031 -6.053 -28.433 1.00 75.56 82 ASP A O 1
ATOM 626 N N . LYS A 1 83 ? 17.554 -7.713 -28.477 1.00 79.56 83 LYS A N 1
ATOM 627 C CA . LYS A 1 83 ? 17.372 -7.989 -29.913 1.00 79.56 83 LYS A CA 1
ATOM 628 C C . LYS A 1 83 ? 15.978 -8.512 -30.204 1.00 79.56 83 LYS A C 1
ATOM 630 O O . LYS A 1 83 ? 15.337 -8.029 -31.130 1.00 79.56 83 LYS A O 1
ATOM 635 N N . TRP A 1 84 ? 15.482 -9.429 -29.377 1.00 81.69 84 TRP A N 1
ATOM 636 C CA . TRP A 1 84 ? 14.127 -9.944 -29.526 1.00 81.69 84 TRP A CA 1
ATOM 637 C C . TRP A 1 84 ? 13.073 -8.835 -29.397 1.00 81.69 84 TRP A C 1
ATOM 639 O O . TRP A 1 84 ? 12.174 -8.751 -30.231 1.00 81.69 84 TRP A O 1
ATOM 649 N N . HIS A 1 85 ? 13.206 -7.931 -28.417 1.00 81.31 85 HIS A N 1
ATOM 650 C CA . HIS A 1 85 ? 12.309 -6.779 -28.289 1.00 81.31 85 HIS A CA 1
ATOM 651 C C . HIS A 1 85 ? 12.334 -5.892 -29.538 1.00 81.31 85 HIS A C 1
ATOM 653 O O . HIS A 1 85 ? 11.277 -5.486 -30.018 1.00 81.31 85 HIS A O 1
ATOM 659 N N . ALA A 1 86 ? 13.518 -5.602 -30.082 1.00 82.56 86 ALA A N 1
ATOM 660 C CA . ALA A 1 86 ? 13.642 -4.791 -31.291 1.00 82.56 86 ALA A CA 1
ATOM 661 C C . ALA A 1 86 ? 13.019 -5.478 -32.518 1.00 82.56 86 ALA A C 1
ATOM 663 O O . ALA A 1 86 ? 12.310 -4.828 -33.284 1.00 82.56 86 ALA A O 1
ATOM 664 N N . GLU A 1 87 ? 13.246 -6.782 -32.684 1.00 83.44 87 GLU A N 1
ATOM 665 C CA . GLU A 1 87 ? 12.747 -7.570 -33.816 1.00 83.44 87 GLU A CA 1
ATOM 666 C C . GLU A 1 87 ? 11.227 -7.782 -33.775 1.00 83.44 87 GLU A C 1
ATOM 668 O O . GLU A 1 87 ? 10.570 -7.705 -34.812 1.00 83.44 87 GLU A O 1
ATOM 673 N N . VAL A 1 88 ? 10.662 -8.049 -32.593 1.00 82.00 88 VAL A N 1
ATOM 674 C CA . VAL A 1 88 ? 9.253 -8.452 -32.443 1.00 82.00 88 VAL A CA 1
ATOM 675 C C . VAL A 1 88 ? 8.339 -7.281 -32.090 1.00 82.00 88 VAL A C 1
ATOM 677 O O . VAL A 1 88 ? 7.232 -7.193 -32.619 1.00 82.00 88 VAL A O 1
ATOM 680 N N . LEU A 1 89 ? 8.777 -6.379 -31.208 1.00 84.44 89 LEU A N 1
ATOM 681 C CA . LEU A 1 89 ? 7.968 -5.248 -30.728 1.00 84.44 89 LEU A CA 1
ATOM 682 C C . LEU A 1 89 ? 8.278 -3.942 -31.477 1.00 84.44 89 LEU A C 1
ATOM 684 O O . LEU A 1 89 ? 7.490 -2.997 -31.426 1.00 84.44 89 LEU A O 1
ATOM 688 N N . GLY A 1 90 ? 9.405 -3.894 -32.194 1.00 90.12 90 GLY A N 1
ATOM 689 C CA . GLY A 1 90 ? 9.840 -2.757 -32.998 1.00 90.12 90 GLY A CA 1
ATOM 690 C C . GLY A 1 90 ? 10.688 -1.733 -32.235 1.00 90.12 90 GLY A C 1
ATOM 691 O O . GLY A 1 90 ? 10.619 -1.588 -31.012 1.00 90.12 90 GLY A O 1
ATOM 692 N N . GLU A 1 91 ? 11.482 -0.961 -32.984 1.00 89.94 91 GLU A N 1
ATOM 693 C CA . GLU A 1 91 ? 12.392 0.060 -32.434 1.00 89.94 91 GLU A CA 1
ATOM 694 C C . GLU A 1 91 ? 11.665 1.163 -31.647 1.00 89.94 91 GLU A C 1
ATOM 696 O O . GLU A 1 91 ? 12.200 1.709 -30.677 1.00 89.94 91 GLU A O 1
ATOM 701 N N . ASP A 1 92 ? 10.425 1.479 -32.028 1.00 89.44 92 ASP A N 1
ATOM 702 C CA . ASP A 1 92 ? 9.592 2.474 -31.350 1.00 89.44 92 ASP A CA 1
ATOM 703 C C . ASP A 1 92 ? 9.252 2.053 -29.922 1.00 89.44 92 ASP A C 1
ATOM 705 O O . ASP A 1 92 ? 9.412 2.851 -28.989 1.00 89.44 92 ASP A O 1
ATOM 709 N N . TRP A 1 93 ? 8.862 0.788 -29.744 1.00 90.75 93 TRP A N 1
ATOM 710 C CA . TRP A 1 93 ? 8.593 0.215 -28.432 1.00 90.75 93 TRP A CA 1
ATOM 711 C C . TRP A 1 93 ? 9.855 0.241 -27.571 1.00 90.75 93 TRP A C 1
ATOM 713 O O . TRP A 1 93 ? 9.820 0.735 -26.446 1.00 90.75 93 TRP A O 1
ATOM 723 N N . VAL A 1 94 ? 10.998 -0.190 -28.121 1.00 87.19 94 VAL A N 1
ATOM 724 C CA . VAL A 1 94 ? 12.289 -0.206 -27.407 1.00 87.19 94 VAL A CA 1
ATOM 725 C C . VAL A 1 94 ? 12.682 1.195 -26.944 1.00 87.19 94 VAL A C 1
ATOM 727 O O . VAL A 1 94 ? 13.065 1.401 -25.790 1.00 87.19 94 VAL A O 1
ATOM 730 N N . ARG A 1 95 ? 12.555 2.194 -27.819 1.00 90.31 95 ARG A N 1
ATOM 731 C CA . ARG A 1 95 ? 12.859 3.592 -27.501 1.00 90.31 95 ARG A CA 1
ATOM 732 C C . ARG A 1 95 ? 11.960 4.136 -26.391 1.00 90.31 95 ARG A C 1
ATOM 734 O O . ARG A 1 95 ? 12.461 4.794 -25.474 1.00 90.31 95 ARG A O 1
ATOM 741 N N . GLN A 1 96 ? 10.657 3.865 -26.448 1.00 90.38 96 GLN A N 1
ATOM 742 C CA . GLN A 1 96 ? 9.712 4.294 -25.417 1.00 90.38 96 GLN A CA 1
ATOM 743 C C . GLN A 1 96 ? 9.954 3.567 -24.089 1.00 90.38 96 GLN A C 1
ATOM 745 O O . GLN A 1 96 ? 9.982 4.213 -23.038 1.00 90.38 96 GLN A O 1
ATOM 750 N N . ASN A 1 97 ? 10.206 2.258 -24.134 1.00 87.50 97 ASN A N 1
ATOM 751 C CA . ASN A 1 97 ? 10.506 1.449 -22.961 1.00 87.50 97 ASN A CA 1
ATOM 752 C C . ASN A 1 97 ? 11.790 1.929 -22.273 1.00 87.50 97 ASN A C 1
ATOM 754 O O . ASN A 1 97 ? 11.798 2.173 -21.072 1.00 87.50 97 ASN A O 1
ATOM 758 N N . ASN A 1 98 ? 12.855 2.198 -23.031 1.00 86.62 98 ASN A N 1
ATOM 759 C CA . ASN A 1 98 ? 14.107 2.729 -22.488 1.00 86.62 98 ASN A CA 1
ATOM 760 C C . ASN A 1 98 ? 13.943 4.107 -21.834 1.00 86.62 98 ASN A C 1
ATOM 762 O O . ASN A 1 98 ? 14.604 4.401 -20.835 1.00 86.62 98 ASN A O 1
ATOM 766 N N . LYS A 1 99 ? 13.056 4.959 -22.363 1.00 89.56 99 LYS A N 1
ATOM 767 C CA . LYS A 1 99 ? 12.708 6.228 -21.713 1.00 89.56 99 LYS A CA 1
ATOM 768 C C . LYS A 1 99 ? 12.023 5.983 -20.364 1.00 89.56 99 LYS A C 1
ATOM 770 O O . LYS A 1 99 ? 12.443 6.560 -19.365 1.00 89.56 99 LYS A O 1
ATOM 775 N N . GLN A 1 100 ? 11.033 5.091 -20.322 1.00 86.56 100 GLN A N 1
ATOM 776 C CA . GLN A 1 100 ? 10.333 4.732 -19.084 1.00 86.56 100 GLN A CA 1
ATOM 777 C C . GLN A 1 100 ? 11.266 4.069 -18.063 1.00 86.56 100 GLN A C 1
ATOM 779 O O . GLN A 1 100 ? 11.234 4.442 -16.895 1.00 86.56 100 GLN A O 1
ATOM 784 N N . ARG A 1 101 ? 12.156 3.163 -18.491 1.00 83.75 101 ARG A N 1
ATOM 785 C CA . ARG A 1 101 ? 13.184 2.544 -17.636 1.00 83.75 101 ARG A CA 1
ATOM 786 C C . ARG A 1 101 ? 14.053 3.597 -16.951 1.00 83.75 101 ARG A C 1
ATOM 788 O O . ARG A 1 101 ? 14.279 3.502 -15.751 1.00 83.75 101 ARG A O 1
ATOM 795 N N . LYS A 1 102 ? 14.502 4.628 -17.680 1.00 85.06 102 LYS A N 1
ATOM 796 C CA . LYS A 1 102 ? 15.291 5.735 -17.103 1.00 85.06 102 LYS A CA 1
ATOM 797 C C . LYS A 1 102 ? 14.499 6.535 -16.071 1.00 85.06 102 LYS A C 1
ATOM 799 O O . LYS A 1 102 ? 15.023 6.821 -14.998 1.00 85.06 102 LYS A O 1
ATOM 804 N N . GLU A 1 103 ? 13.249 6.877 -16.377 1.00 85.44 103 GLU A N 1
ATOM 805 C CA . GLU A 1 103 ? 12.370 7.603 -15.449 1.00 85.44 103 GLU A CA 1
ATOM 806 C C . GLU A 1 103 ? 12.093 6.785 -14.179 1.00 85.44 103 GLU A C 1
ATOM 808 O O . GLU A 1 103 ? 12.139 7.320 -13.071 1.00 85.44 103 GLU A O 1
ATOM 813 N N . ILE A 1 104 ? 11.852 5.482 -14.328 1.00 81.88 104 ILE A N 1
ATOM 814 C CA . ILE A 1 104 ? 11.650 4.561 -13.210 1.00 81.88 104 ILE A CA 1
ATOM 815 C C . ILE A 1 104 ? 12.926 4.435 -12.385 1.00 81.88 104 ILE A C 1
ATOM 817 O O . ILE A 1 104 ? 12.861 4.642 -11.180 1.00 81.88 104 ILE A O 1
ATOM 821 N N . ALA A 1 105 ? 14.082 4.189 -13.002 1.00 78.00 105 ALA A N 1
ATOM 822 C CA . ALA A 1 105 ? 15.359 4.098 -12.295 1.00 78.00 105 ALA A CA 1
ATOM 823 C C . ALA A 1 105 ? 15.671 5.380 -11.506 1.00 78.00 105 ALA A C 1
ATOM 825 O O . ALA A 1 105 ? 16.131 5.322 -10.366 1.00 78.00 105 ALA A O 1
ATOM 826 N N . GLN A 1 106 ? 15.362 6.548 -12.076 1.00 81.12 106 GLN A N 1
ATOM 827 C CA . GLN A 1 106 ? 15.501 7.817 -11.370 1.00 81.12 106 GLN A CA 1
ATOM 828 C C . GLN A 1 106 ? 14.558 7.900 -10.162 1.00 81.12 106 GLN A C 1
ATOM 830 O O . GLN A 1 106 ? 14.992 8.311 -9.089 1.00 81.12 106 GLN A O 1
ATOM 835 N N . ARG A 1 107 ? 13.292 7.486 -10.298 1.00 78.81 107 ARG A N 1
ATOM 836 C CA . ARG A 1 107 ? 12.326 7.458 -9.183 1.00 78.81 107 ARG A CA 1
ATOM 837 C C . ARG A 1 107 ? 12.728 6.480 -8.081 1.00 78.81 107 ARG A C 1
ATOM 839 O O . ARG A 1 107 ? 12.725 6.874 -6.923 1.00 78.81 107 ARG A O 1
ATOM 846 N N . VAL A 1 108 ? 13.107 5.255 -8.446 1.00 79.19 108 VAL A N 1
ATOM 847 C CA . VAL A 1 108 ? 13.616 4.204 -7.543 1.00 79.19 108 VAL A CA 1
ATOM 848 C C . VAL A 1 108 ? 14.754 4.778 -6.698 1.00 79.19 108 VAL A C 1
ATOM 850 O O . VAL A 1 108 ? 14.714 4.724 -5.471 1.00 79.19 108 VAL A O 1
ATOM 853 N N . ARG A 1 109 ? 15.724 5.432 -7.353 1.00 76.94 109 ARG A N 1
ATOM 854 C CA . ARG A 1 109 ? 16.863 6.063 -6.679 1.00 76.94 109 ARG A CA 1
ATOM 855 C C . ARG A 1 109 ? 16.447 7.213 -5.761 1.00 76.94 109 ARG A C 1
ATOM 857 O O . ARG A 1 109 ? 16.925 7.278 -4.637 1.00 76.94 109 ARG A O 1
ATOM 864 N N . MET A 1 110 ? 15.583 8.118 -6.223 1.00 81.69 110 MET A N 1
ATOM 865 C CA . MET A 1 110 ? 15.129 9.260 -5.414 1.00 81.69 110 MET A CA 1
ATOM 866 C C . MET A 1 110 ? 14.331 8.823 -4.181 1.00 81.69 110 MET A C 1
ATOM 868 O O . MET A 1 110 ? 14.436 9.456 -3.137 1.00 81.69 110 MET A O 1
ATOM 872 N N . ASN A 1 111 ? 13.569 7.736 -4.290 1.00 79.69 111 ASN A N 1
ATOM 873 C CA . ASN A 1 111 ? 12.762 7.193 -3.199 1.00 79.69 111 ASN A CA 1
ATOM 874 C C . ASN A 1 111 ? 13.554 6.272 -2.258 1.00 79.69 111 ASN A C 1
ATOM 876 O O . ASN A 1 111 ? 12.968 5.745 -1.314 1.00 79.69 111 ASN A O 1
ATOM 880 N N . GLY A 1 112 ? 14.848 6.049 -2.522 1.00 79.81 112 GLY A N 1
ATOM 881 C CA . GLY A 1 112 ? 15.680 5.115 -1.762 1.00 79.81 112 GLY A CA 1
ATOM 882 C C . GLY A 1 112 ? 15.117 3.697 -1.749 1.00 79.81 112 GLY A C 1
ATOM 883 O O . GLY A 1 112 ? 15.235 2.995 -0.748 1.00 79.81 112 GLY A O 1
ATOM 884 N N . GLU A 1 113 ? 14.464 3.276 -2.830 1.00 81.75 113 GLU A N 1
ATOM 885 C CA . GLU A 1 113 ? 13.933 1.921 -2.931 1.00 81.75 113 GLU A CA 1
ATOM 886 C C . GLU A 1 113 ? 15.069 0.894 -2.812 1.00 81.75 113 GLU A C 1
ATOM 888 O O . GLU A 1 113 ? 16.161 1.094 -3.348 1.00 81.75 113 GLU A O 1
ATOM 893 N N . ASN A 1 114 ? 14.805 -0.192 -2.079 1.00 78.94 114 ASN A N 1
ATOM 894 C CA . ASN A 1 114 ? 15.782 -1.197 -1.636 1.00 78.94 114 ASN A CA 1
ATOM 895 C C . ASN A 1 114 ? 16.812 -0.727 -0.589 1.00 78.94 114 ASN A C 1
ATOM 897 O O . ASN A 1 114 ? 17.718 -1.489 -0.249 1.00 78.94 114 ASN A O 1
ATOM 901 N N . THR A 1 115 ? 16.695 0.482 -0.027 1.00 85.56 115 THR A N 1
ATOM 902 C CA . THR A 1 115 ? 17.410 0.796 1.225 1.00 85.56 115 THR A CA 1
ATOM 903 C C . THR A 1 115 ? 16.823 -0.021 2.386 1.00 85.56 115 THR A C 1
ATOM 905 O O . THR A 1 115 ? 15.645 -0.382 2.323 1.00 85.56 115 THR A O 1
ATOM 908 N N . PRO A 1 116 ? 17.594 -0.311 3.455 1.00 88.19 116 PRO A N 1
ATOM 909 C CA . PRO A 1 116 ? 17.081 -1.053 4.610 1.00 88.19 116 PRO A CA 1
ATOM 910 C C . PRO A 1 116 ? 15.806 -0.434 5.192 1.00 88.19 116 PRO A C 1
ATOM 912 O O . PRO A 1 116 ? 14.798 -1.118 5.313 1.00 88.19 116 PRO A O 1
ATOM 915 N N . GLU A 1 117 ? 15.800 0.883 5.413 1.00 88.69 117 GLU A N 1
ATOM 916 C CA . GLU A 1 117 ? 14.636 1.604 5.947 1.00 88.69 117 GLU A CA 1
ATOM 917 C C . GLU A 1 117 ? 13.412 1.508 5.026 1.00 88.69 117 GLU A C 1
ATOM 919 O O . GLU A 1 117 ? 12.286 1.345 5.494 1.00 88.69 117 GLU A O 1
ATOM 924 N N . TRP A 1 118 ? 13.623 1.579 3.706 1.00 92.12 118 TRP A N 1
ATOM 925 C CA . TRP A 1 118 ? 12.548 1.405 2.734 1.00 92.12 118 TRP A CA 1
ATOM 926 C C . TRP A 1 118 ? 11.981 -0.016 2.782 1.00 92.12 118 TRP A C 1
ATOM 928 O O . TRP A 1 118 ? 10.765 -0.173 2.853 1.00 92.12 118 TRP A O 1
ATOM 938 N N . MET A 1 119 ? 12.842 -1.043 2.773 1.00 89.31 119 MET A N 1
ATOM 939 C CA . MET A 1 119 ? 12.420 -2.451 2.780 1.00 89.31 119 MET A CA 1
ATOM 940 C C . MET A 1 119 ? 11.705 -2.822 4.076 1.00 89.31 119 MET A C 1
ATOM 942 O O . MET A 1 119 ? 10.680 -3.495 4.042 1.00 89.31 119 MET A O 1
ATOM 946 N N . GLU A 1 120 ? 12.214 -2.352 5.209 1.00 91.81 120 GLU A N 1
ATOM 947 C CA . GLU A 1 120 ? 11.628 -2.592 6.523 1.00 91.81 120 GLU A CA 1
ATOM 948 C C . GLU A 1 120 ? 10.241 -1.953 6.647 1.00 91.81 120 GLU A C 1
ATOM 950 O O . GLU A 1 120 ? 9.299 -2.602 7.095 1.00 91.81 120 GLU A O 1
ATOM 955 N N . SER A 1 121 ? 10.076 -0.698 6.217 1.00 93.81 121 SER A N 1
ATOM 956 C CA . SER A 1 121 ? 8.762 -0.041 6.226 1.00 93.81 121 SER A CA 1
ATOM 957 C C . SER A 1 121 ? 7.796 -0.612 5.186 1.00 93.81 121 SER A C 1
ATOM 959 O O . SER A 1 121 ? 6.594 -0.683 5.444 1.00 93.81 121 SER A O 1
ATOM 961 N N . PHE A 1 122 ? 8.304 -1.043 4.029 1.00 93.06 122 PHE A N 1
ATOM 962 C CA . PHE A 1 122 ? 7.531 -1.763 3.016 1.00 93.06 122 PHE A CA 1
ATOM 963 C C . PHE A 1 122 ? 7.001 -3.097 3.556 1.00 93.06 122 PHE A C 1
ATOM 965 O O . PHE A 1 122 ? 5.821 -3.405 3.370 1.00 93.06 122 PHE A O 1
ATOM 972 N N . SER A 1 123 ? 7.857 -3.854 4.254 1.00 92.38 123 SER A N 1
ATOM 973 C CA . SER A 1 123 ? 7.507 -5.129 4.888 1.00 92.38 123 SER A CA 1
ATOM 974 C C . SER A 1 123 ? 6.472 -4.936 5.987 1.00 92.38 123 SER A C 1
ATOM 976 O O . SER A 1 123 ? 5.427 -5.565 5.917 1.00 92.38 123 SER A O 1
ATOM 978 N N . ALA A 1 124 ? 6.688 -3.999 6.918 1.00 94.00 124 ALA A N 1
ATOM 979 C CA . ALA A 1 124 ? 5.755 -3.750 8.021 1.00 94.00 124 ALA A CA 1
ATOM 980 C C . ALA A 1 124 ? 4.348 -3.376 7.519 1.00 94.00 124 ALA A C 1
ATOM 982 O O . ALA A 1 124 ? 3.337 -3.890 7.990 1.00 94.00 124 ALA A O 1
ATOM 983 N N . MET A 1 125 ? 4.252 -2.527 6.488 1.00 94.06 125 MET A N 1
ATOM 984 C CA . MET A 1 125 ? 2.956 -2.236 5.858 1.00 94.06 125 MET A CA 1
ATOM 985 C C . MET A 1 125 ? 2.372 -3.441 5.109 1.00 94.06 125 MET A C 1
ATOM 987 O O . MET A 1 125 ? 1.157 -3.513 4.914 1.00 94.06 125 MET A O 1
ATOM 991 N N . GLY A 1 126 ? 3.226 -4.358 4.650 1.00 92.81 126 GLY A N 1
ATOM 992 C CA . GLY A 1 126 ? 2.840 -5.623 4.035 1.00 92.81 126 GLY A CA 1
ATOM 993 C C . GLY A 1 126 ? 2.229 -6.567 5.058 1.00 92.81 126 GLY A C 1
ATOM 994 O O . GLY A 1 126 ? 1.186 -7.145 4.774 1.00 92.81 126 GLY A O 1
ATOM 995 N N . ASP A 1 127 ? 2.807 -6.631 6.254 1.00 94.88 127 ASP A N 1
ATOM 996 C CA . ASP A 1 127 ? 2.310 -7.426 7.377 1.00 94.88 127 ASP A CA 1
ATOM 997 C C . ASP A 1 127 ? 0.948 -6.900 7.854 1.00 94.88 127 ASP A C 1
ATOM 999 O O . ASP A 1 127 ? -0.010 -7.665 7.959 1.00 94.88 127 ASP A O 1
ATOM 1003 N N . VAL A 1 128 ? 0.786 -5.575 7.982 1.00 94.62 128 VAL A N 1
ATOM 1004 C CA . VAL A 1 128 ? -0.531 -4.968 8.265 1.00 94.62 128 VAL A CA 1
ATOM 1005 C C . VAL A 1 128 ? -1.550 -5.311 7.173 1.00 94.62 128 VAL A C 1
ATOM 1007 O O . VAL A 1 128 ? -2.693 -5.657 7.472 1.00 94.62 128 VAL A O 1
ATOM 1010 N N . ALA A 1 129 ? -1.165 -5.210 5.896 1.00 91.94 129 ALA A N 1
ATOM 1011 C CA . ALA A 1 129 ? -2.054 -5.540 4.784 1.00 91.94 129 ALA A CA 1
ATOM 1012 C C . ALA A 1 129 ? -2.422 -7.028 4.760 1.00 91.94 129 ALA A C 1
ATOM 1014 O O . ALA A 1 129 ? -3.574 -7.369 4.492 1.00 91.94 129 ALA A O 1
ATOM 1015 N N . TRP A 1 130 ? -1.463 -7.900 5.061 1.00 92.25 130 TRP A N 1
ATOM 1016 C CA . TRP A 1 130 ? -1.684 -9.330 5.192 1.00 92.25 130 TRP A CA 1
ATOM 1017 C C . TRP A 1 130 ? -2.688 -9.625 6.297 1.00 92.25 130 TRP A C 1
ATOM 1019 O O . TRP A 1 130 ? -3.570 -10.454 6.095 1.00 92.25 130 TRP A O 1
ATOM 1029 N N . GLU A 1 131 ? -2.606 -8.914 7.418 1.00 94.38 131 GLU A N 1
ATOM 1030 C CA . GLU A 1 131 ? -3.476 -9.151 8.563 1.00 94.38 131 GLU A CA 1
ATOM 1031 C C . GLU A 1 131 ? -4.927 -8.735 8.301 1.00 94.38 131 GLU A C 1
ATOM 1033 O O . GLU A 1 131 ? -5.856 -9.442 8.680 1.00 94.38 131 GLU A O 1
ATOM 1038 N N . VAL A 1 132 ? -5.156 -7.643 7.566 1.00 91.31 132 VAL A N 1
ATOM 1039 C CA . VAL A 1 132 ? -6.520 -7.137 7.311 1.00 91.31 132 VAL A CA 1
ATOM 1040 C C . VAL A 1 132 ? -7.162 -7.669 6.027 1.00 91.31 132 VAL A C 1
ATOM 1042 O O . VAL A 1 132 ? -8.383 -7.567 5.870 1.00 91.31 132 VAL A O 1
ATOM 1045 N N . PHE A 1 133 ? -6.389 -8.248 5.103 1.00 89.56 133 PHE A N 1
ATOM 1046 C CA . PHE A 1 133 ? -6.902 -8.779 3.837 1.00 89.56 133 PHE A CA 1
ATOM 1047 C C . PHE A 1 133 ? -6.767 -10.302 3.716 1.00 89.56 133 PHE A C 1
ATOM 1049 O O . PHE A 1 133 ? -5.863 -10.943 4.246 1.00 89.56 133 PHE A O 1
ATOM 1056 N N . ALA A 1 134 ? -7.692 -10.908 2.978 1.00 83.88 134 ALA A N 1
ATOM 1057 C CA . ALA A 1 134 ? -7.650 -12.300 2.546 1.00 83.88 134 ALA A CA 1
ATOM 1058 C C . ALA A 1 134 ? -7.719 -12.389 1.016 1.00 83.88 134 ALA A C 1
ATOM 1060 O O . ALA A 1 134 ? -8.225 -11.487 0.345 1.00 83.88 134 ALA A O 1
ATOM 1061 N N . ALA A 1 135 ? -7.236 -13.493 0.448 1.00 77.88 135 ALA A N 1
ATOM 1062 C CA . ALA A 1 135 ? -7.378 -13.758 -0.980 1.00 77.88 135 ALA A CA 1
ATOM 1063 C C . ALA A 1 135 ? -8.831 -14.127 -1.329 1.00 77.88 135 ALA A C 1
ATOM 1065 O O . ALA A 1 135 ? -9.457 -14.950 -0.662 1.00 77.88 135 ALA A O 1
ATOM 1066 N N . GLY A 1 136 ? -9.359 -13.535 -2.399 1.00 70.31 136 GLY A N 1
ATOM 1067 C CA . GLY A 1 136 ? -10.709 -13.764 -2.900 1.00 70.31 136 GLY A CA 1
ATOM 1068 C C . GLY A 1 136 ? -10.762 -14.085 -4.387 1.00 70.31 136 GLY A C 1
ATOM 1069 O O . GLY A 1 136 ? -9.808 -13.852 -5.126 1.00 70.31 136 GLY A O 1
ATOM 1070 N N . VAL A 1 137 ? -11.925 -14.563 -4.845 1.00 65.94 137 VAL A N 1
ATOM 1071 C CA . VAL A 1 137 ? -12.164 -14.957 -6.250 1.00 65.94 137 VAL A CA 1
ATOM 1072 C C . VAL A 1 137 ? -11.868 -13.815 -7.235 1.00 65.94 137 VAL A C 1
ATOM 1074 O O . VAL A 1 137 ? -11.357 -14.061 -8.320 1.00 65.94 137 VAL A O 1
ATOM 1077 N N . ASN A 1 138 ? -12.134 -12.565 -6.837 1.00 61.59 138 ASN A N 1
ATOM 1078 C CA . ASN A 1 138 ? -11.919 -11.362 -7.650 1.00 61.59 138 ASN A CA 1
ATOM 1079 C C . ASN A 1 138 ? -10.882 -10.415 -7.013 1.00 61.59 138 ASN A C 1
ATOM 1081 O O . ASN A 1 138 ? -11.071 -9.198 -7.014 1.00 61.59 138 ASN A O 1
ATOM 1085 N N . GLY A 1 139 ? -9.832 -10.963 -6.400 1.00 67.19 139 GLY A N 1
ATOM 1086 C CA . GLY A 1 139 ? -8.775 -10.193 -5.733 1.00 67.19 139 GLY A CA 1
ATOM 1087 C C . GLY A 1 139 ? -8.912 -10.160 -4.212 1.00 67.19 139 GLY A C 1
ATOM 1088 O O . GLY A 1 139 ? -9.653 -10.949 -3.633 1.00 67.19 139 GLY A O 1
ATOM 1089 N N . GLU A 1 140 ? -8.177 -9.257 -3.564 1.00 74.75 140 GLU A N 1
ATOM 1090 C CA . GLU A 1 140 ? -8.150 -9.129 -2.100 1.00 74.75 140 GLU A CA 1
ATOM 1091 C C . GLU A 1 140 ? -9.551 -8.808 -1.536 1.00 74.75 140 GLU A C 1
ATOM 1093 O O . GLU A 1 140 ? -10.343 -8.112 -2.174 1.00 74.75 140 GLU A O 1
ATOM 1098 N N . ILE A 1 141 ? -9.888 -9.351 -0.368 1.00 79.12 141 ILE A N 1
ATOM 1099 C CA . ILE A 1 141 ? -11.143 -9.141 0.367 1.00 79.12 141 ILE A CA 1
ATOM 1100 C C . ILE A 1 141 ? -10.789 -8.692 1.786 1.00 79.12 141 ILE A C 1
ATOM 1102 O O . ILE A 1 141 ? -9.867 -9.238 2.384 1.00 79.12 141 ILE A O 1
ATOM 1106 N N . LEU A 1 142 ? -11.537 -7.738 2.340 1.00 83.38 142 LEU A N 1
ATOM 1107 C CA . LEU A 1 142 ? -11.425 -7.351 3.748 1.00 83.38 142 LEU A CA 1
ATOM 1108 C C . LEU A 1 142 ? -11.813 -8.517 4.677 1.00 83.38 142 LEU A C 1
ATOM 1110 O O . LEU A 1 142 ? -12.904 -9.078 4.537 1.00 83.38 142 LEU A O 1
ATOM 1114 N N . ARG A 1 143 ? -10.941 -8.880 5.624 1.00 85.31 143 ARG A N 1
ATOM 1115 C CA . ARG A 1 143 ? -11.252 -9.879 6.660 1.00 85.31 143 ARG A CA 1
ATOM 1116 C C . ARG A 1 143 ? -12.318 -9.355 7.621 1.00 85.31 143 ARG A C 1
ATOM 1118 O O . ARG A 1 143 ? -12.526 -8.151 7.747 1.00 85.31 143 ARG A O 1
ATOM 1125 N N . LYS A 1 144 ? -13.008 -10.263 8.311 1.00 85.62 144 LYS A N 1
ATOM 1126 C CA . LYS A 1 144 ? -13.923 -9.882 9.396 1.00 85.62 144 LYS A CA 1
ATOM 1127 C C . LYS A 1 144 ? -13.103 -9.527 10.630 1.00 85.62 144 LYS A C 1
ATOM 1129 O O . LYS A 1 144 ? -12.095 -10.176 10.870 1.00 85.62 144 LYS A O 1
ATOM 1134 N N . LEU A 1 145 ? -13.579 -8.583 11.444 1.00 86.75 145 LEU A N 1
ATOM 1135 C CA . LEU A 1 145 ? -12.872 -8.119 12.648 1.00 86.75 145 LEU A CA 1
ATOM 1136 C C . LEU A 1 145 ? -12.416 -9.267 13.567 1.00 86.75 145 LEU A C 1
ATOM 1138 O O . LEU A 1 145 ? -11.291 -9.264 14.041 1.00 86.75 145 LEU A O 1
ATOM 1142 N N . LYS A 1 146 ? -13.261 -10.287 13.756 1.00 88.06 146 LYS A N 1
ATOM 1143 C CA . LYS A 1 146 ? -12.954 -11.473 14.575 1.00 88.06 146 LYS A CA 1
ATOM 1144 C C . LYS A 1 146 ? -11.791 -12.340 14.064 1.00 88.06 146 LYS A C 1
ATOM 1146 O O . LYS A 1 146 ? -11.284 -13.161 14.817 1.00 88.06 146 LYS A O 1
ATOM 1151 N N . ASP A 1 147 ? -11.439 -12.205 12.787 1.00 89.19 147 ASP A N 1
ATOM 1152 C CA . ASP A 1 147 ? -10.398 -12.982 12.110 1.00 89.19 147 ASP A CA 1
ATOM 1153 C C . ASP A 1 147 ? -9.113 -12.142 11.923 1.00 89.19 147 ASP A C 1
ATOM 1155 O O . ASP A 1 147 ? -8.223 -12.548 11.176 1.00 89.19 147 ASP A O 1
ATOM 1159 N N . VAL A 1 148 ? -9.053 -10.954 12.540 1.00 92.38 148 VAL A N 1
ATOM 1160 C CA . VAL A 1 148 ? -7.923 -10.017 12.491 1.00 92.38 148 VAL A CA 1
ATOM 1161 C C . VAL A 1 148 ? -7.304 -9.923 13.880 1.00 92.38 148 VAL A C 1
ATOM 1163 O O . VAL A 1 148 ? -7.992 -9.603 14.853 1.00 92.38 148 VAL A O 1
ATOM 1166 N N . ASP A 1 149 ? -6.001 -10.160 13.978 1.00 95.69 149 ASP A N 1
ATOM 1167 C CA . ASP A 1 149 ? -5.253 -9.975 15.214 1.00 95.69 149 ASP A CA 1
ATOM 1168 C C . ASP A 1 149 ? -5.000 -8.483 15.474 1.00 95.69 149 ASP A C 1
ATOM 1170 O O . ASP A 1 149 ? -4.146 -7.829 14.870 1.00 95.69 149 ASP A O 1
ATOM 1174 N N . ARG A 1 150 ? -5.767 -7.936 16.423 1.00 95.19 150 ARG A N 1
ATOM 1175 C CA . ARG A 1 150 ? -5.611 -6.566 16.926 1.00 95.19 150 ARG A CA 1
ATOM 1176 C C . ARG A 1 150 ? -4.179 -6.280 17.390 1.00 95.19 150 ARG A C 1
ATOM 1178 O O . ARG A 1 150 ? -3.686 -5.172 17.175 1.00 95.19 150 ARG A O 1
ATOM 1185 N N . THR A 1 151 ? -3.549 -7.231 18.078 1.00 96.62 151 THR A N 1
ATOM 1186 C CA . THR A 1 151 ? -2.232 -7.048 18.702 1.00 96.62 151 THR A CA 1
ATOM 1187 C C . THR A 1 151 ? -1.171 -6.894 17.630 1.00 96.62 151 THR A C 1
ATOM 1189 O O . THR A 1 151 ? -0.419 -5.925 17.673 1.00 96.62 151 THR A O 1
ATOM 1192 N N . GLU A 1 152 ? -1.197 -7.765 16.624 1.00 95.44 152 GLU A N 1
ATOM 1193 C CA . GLU A 1 152 ? -0.283 -7.710 15.484 1.00 95.44 152 GLU A CA 1
ATOM 1194 C C . GLU A 1 152 ? -0.393 -6.362 14.755 1.00 95.44 152 GLU A C 1
ATOM 1196 O O . GLU A 1 152 ? 0.599 -5.654 14.591 1.00 95.44 152 GLU A O 1
ATOM 1201 N N . VAL A 1 153 ? -1.611 -5.927 14.402 1.00 96.12 153 VAL A N 1
ATOM 1202 C CA . VAL A 1 153 ? -1.826 -4.632 13.724 1.00 96.12 153 VAL A CA 1
ATOM 1203 C C . VAL A 1 153 ? -1.253 -3.471 14.545 1.00 96.12 153 VAL A C 1
ATOM 1205 O O . VAL A 1 153 ? -0.604 -2.570 14.007 1.00 96.12 153 VAL A O 1
ATOM 1208 N N . LEU A 1 154 ? -1.487 -3.479 15.857 1.00 96.88 154 LEU A N 1
ATOM 1209 C CA . LEU A 1 154 ? -1.014 -2.438 16.759 1.00 96.88 154 LEU A CA 1
ATOM 1210 C C . LEU A 1 154 ? 0.514 -2.441 16.908 1.00 96.88 154 LEU A C 1
ATOM 1212 O O . LEU A 1 154 ? 1.124 -1.369 16.902 1.00 96.88 154 LEU A O 1
ATOM 1216 N N . GLU A 1 155 ? 1.130 -3.615 17.050 1.00 96.69 155 GLU A N 1
ATOM 1217 C CA . GLU A 1 155 ? 2.582 -3.775 17.159 1.00 96.69 155 GLU A CA 1
ATOM 1218 C C . GLU A 1 155 ? 3.286 -3.319 15.883 1.00 96.69 155 GLU A C 1
ATOM 1220 O O . GLU A 1 155 ? 4.226 -2.525 15.965 1.00 96.69 155 GLU A O 1
ATOM 1225 N N . GLN A 1 156 ? 2.761 -3.689 14.714 1.00 96.56 156 GLN A N 1
ATOM 1226 C CA . GLN A 1 156 ? 3.299 -3.260 13.423 1.00 96.56 156 GLN A CA 1
ATOM 1227 C C . GLN A 1 156 ? 3.275 -1.732 13.266 1.00 96.56 156 GLN A C 1
ATOM 1229 O O . GLN A 1 156 ? 4.262 -1.131 12.841 1.00 96.56 156 GLN A O 1
ATOM 1234 N N . PHE A 1 157 ? 2.195 -1.049 13.674 1.00 97.50 157 PHE A N 1
ATOM 1235 C CA . PHE A 1 157 ? 2.176 0.421 13.656 1.00 97.50 157 PHE A CA 1
ATOM 1236 C C . PHE A 1 157 ? 3.105 1.049 14.702 1.00 97.50 157 PHE A C 1
ATOM 1238 O O . PHE A 1 157 ? 3.717 2.085 14.429 1.00 97.50 157 PHE A O 1
ATOM 1245 N N . LYS A 1 158 ? 3.234 0.450 15.892 1.00 96.38 158 LYS A N 1
ATOM 1246 C CA . LYS A 1 158 ? 4.163 0.930 16.929 1.00 96.38 158 LYS A CA 1
ATOM 1247 C C . LYS A 1 158 ? 5.624 0.798 16.481 1.00 96.38 158 LYS A C 1
ATOM 1249 O O . LYS A 1 158 ? 6.401 1.717 16.738 1.00 96.38 158 LYS A O 1
ATOM 1254 N N . ASP A 1 159 ? 5.974 -0.278 15.780 1.00 94.62 159 ASP A N 1
ATOM 1255 C CA . ASP A 1 159 ? 7.299 -0.494 15.186 1.00 94.62 159 ASP A CA 1
ATOM 1256 C C . ASP A 1 159 ? 7.560 0.427 13.980 1.00 94.62 159 ASP A C 1
ATOM 1258 O O . ASP A 1 159 ? 8.642 0.998 13.828 1.00 94.62 159 ASP A O 1
ATOM 1262 N N . LEU A 1 160 ? 6.543 0.654 13.146 1.00 96.06 160 LEU A N 1
ATOM 1263 C CA . LEU A 1 160 ? 6.659 1.510 11.967 1.00 96.06 160 LEU A CA 1
ATOM 1264 C C . LEU A 1 160 ? 6.848 2.996 12.316 1.00 96.06 160 LEU A C 1
ATOM 1266 O O . LEU A 1 160 ? 7.618 3.696 11.649 1.00 96.06 160 LEU A O 1
ATOM 1270 N N . LEU A 1 161 ? 6.154 3.497 13.344 1.00 96.38 161 LEU A N 1
ATOM 1271 C CA . LEU A 1 161 ? 6.124 4.916 13.721 1.00 96.38 161 LEU A CA 1
ATOM 1272 C C . LEU A 1 161 ? 7.513 5.581 13.862 1.00 96.38 161 LEU A C 1
ATOM 1274 O O . LEU A 1 161 ? 7.727 6.636 13.246 1.00 96.38 161 LEU A O 1
ATOM 1278 N N . PRO A 1 162 ? 8.476 5.037 14.636 1.00 96.06 162 PRO A N 1
ATOM 1279 C CA . PRO A 1 162 ? 9.813 5.626 14.741 1.00 96.06 162 PRO A CA 1
ATOM 1280 C C . PRO A 1 162 ? 10.538 5.714 13.388 1.00 96.06 162 PRO A C 1
ATOM 1282 O O . PRO A 1 162 ? 11.242 6.696 13.144 1.00 96.06 162 PRO A O 1
ATOM 1285 N N . ARG A 1 163 ? 10.322 4.761 12.471 1.00 94.75 163 ARG A N 1
ATOM 1286 C CA . ARG A 1 163 ? 10.951 4.746 11.138 1.00 94.75 163 ARG A CA 1
ATOM 1287 C C . ARG A 1 163 ? 10.374 5.833 10.238 1.00 94.75 163 ARG A C 1
ATOM 1289 O O . ARG A 1 163 ? 11.110 6.672 9.722 1.00 94.75 163 ARG A O 1
ATOM 1296 N N . VAL A 1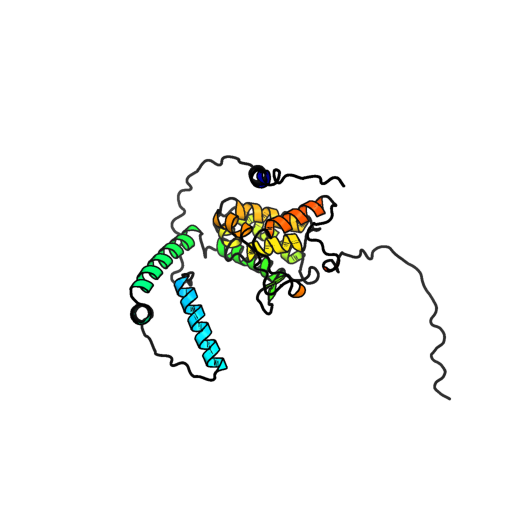 164 ? 9.046 5.885 10.106 1.00 94.94 164 VAL A N 1
ATOM 1297 C CA . VAL A 1 164 ? 8.386 6.876 9.235 1.00 94.94 164 VAL A CA 1
ATOM 1298 C C . VAL A 1 164 ? 8.488 8.295 9.781 1.00 94.94 164 VAL A C 1
ATOM 1300 O O . VAL A 1 164 ? 8.475 9.245 9.006 1.00 94.94 164 VAL A O 1
ATOM 1303 N N . SER A 1 165 ? 8.627 8.485 11.094 1.00 94.69 165 SER A N 1
ATOM 1304 C CA . SER A 1 165 ? 8.820 9.827 11.656 1.00 94.69 165 SER A CA 1
ATOM 1305 C C . SER A 1 165 ? 10.208 10.403 11.362 1.00 94.69 165 SER A C 1
ATOM 1307 O O . SER A 1 165 ? 10.329 11.616 11.192 1.00 94.69 165 SER A O 1
ATOM 1309 N N . THR A 1 166 ? 11.235 9.564 11.210 1.00 92.06 166 THR A N 1
ATOM 1310 C CA . THR A 1 166 ? 12.633 10.004 11.069 1.00 92.06 166 THR A CA 1
ATOM 1311 C C . THR A 1 166 ? 13.171 9.919 9.641 1.00 92.06 166 THR A C 1
ATOM 1313 O O . THR A 1 166 ? 13.958 10.780 9.248 1.00 92.06 166 THR A O 1
ATOM 1316 N N . SER A 1 167 ? 12.721 8.949 8.841 1.00 92.06 167 SER A N 1
ATOM 1317 C CA . SER A 1 167 ? 13.268 8.690 7.506 1.00 92.06 167 SER A CA 1
ATOM 1318 C C . SER A 1 167 ? 12.279 8.985 6.379 1.00 92.06 167 SER A C 1
ATOM 1320 O O . SER A 1 167 ? 11.145 8.505 6.359 1.00 92.06 167 SER A O 1
ATOM 1322 N N . PHE A 1 168 ? 12.745 9.734 5.376 1.00 89.75 168 PHE A N 1
ATOM 1323 C CA . PHE A 1 168 ? 12.024 9.919 4.116 1.00 89.75 168 PHE A CA 1
ATOM 1324 C C . PHE A 1 168 ? 11.868 8.597 3.345 1.00 89.75 168 PHE A C 1
ATOM 1326 O O . PHE A 1 168 ? 10.800 8.332 2.796 1.00 89.75 168 PHE A O 1
ATOM 1333 N N . TYR A 1 169 ? 12.886 7.733 3.351 1.00 91.81 169 TYR A N 1
ATOM 1334 C CA . TYR A 1 169 ? 12.850 6.451 2.642 1.00 91.81 169 TYR A CA 1
ATOM 1335 C C . TYR A 1 169 ? 11.874 5.467 3.279 1.00 91.81 169 TYR A C 1
ATOM 1337 O O . TYR A 1 169 ? 11.136 4.797 2.558 1.00 91.81 169 TYR A O 1
ATOM 1345 N N . ALA A 1 170 ? 11.781 5.461 4.611 1.00 92.31 170 ALA A N 1
ATOM 1346 C CA . ALA A 1 170 ? 10.751 4.723 5.336 1.00 92.31 170 ALA A CA 1
ATOM 1347 C C . ALA A 1 170 ? 9.336 5.169 4.923 1.00 92.31 170 ALA A C 1
ATOM 1349 O O . ALA A 1 170 ? 8.480 4.337 4.620 1.00 92.31 170 ALA A O 1
ATOM 1350 N N . ARG A 1 171 ? 9.090 6.488 4.828 1.00 93.06 171 ARG A N 1
ATOM 1351 C CA . ARG A 1 171 ? 7.803 7.039 4.348 1.00 93.06 171 ARG A CA 1
ATOM 1352 C C . ARG A 1 171 ? 7.493 6.580 2.920 1.00 93.06 171 ARG A C 1
ATOM 1354 O O . ARG A 1 171 ? 6.357 6.203 2.632 1.00 93.06 171 ARG A O 1
ATOM 1361 N N . CYS A 1 172 ? 8.491 6.596 2.033 1.00 90.12 172 CYS A N 1
ATOM 1362 C CA . CYS A 1 172 ? 8.354 6.106 0.661 1.00 90.12 172 CYS A CA 1
ATOM 1363 C C . CYS A 1 172 ? 8.065 4.601 0.601 1.00 90.12 172 CYS A C 1
ATOM 1365 O O . CYS A 1 172 ? 7.202 4.200 -0.176 1.00 90.12 172 CYS A O 1
ATOM 1367 N N . GLY A 1 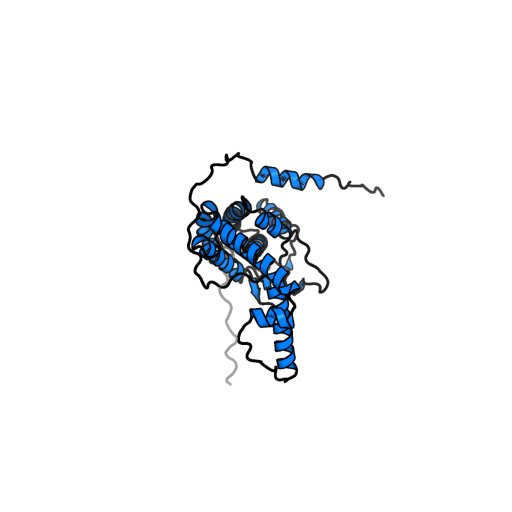173 ? 8.748 3.787 1.410 1.00 89.50 173 GLY A N 1
ATOM 1368 C CA . GLY A 1 173 ? 8.537 2.338 1.491 1.00 89.50 173 GLY A CA 1
ATOM 1369 C C . GLY A 1 173 ? 7.147 1.982 1.998 1.00 89.50 173 GLY A C 1
ATOM 1370 O O . GLY A 1 173 ? 6.443 1.198 1.369 1.00 89.50 173 GLY A O 1
ATOM 1371 N N . ALA A 1 174 ? 6.694 2.646 3.062 1.00 91.81 174 ALA A N 1
ATOM 1372 C CA . ALA A 1 174 ? 5.369 2.425 3.636 1.00 91.81 174 ALA A CA 1
ATOM 1373 C C . ALA A 1 174 ? 4.211 2.780 2.677 1.00 91.81 174 ALA A C 1
ATOM 1375 O O . ALA A 1 174 ? 3.135 2.183 2.730 1.00 91.81 174 ALA A O 1
ATOM 1376 N N . ALA A 1 175 ? 4.412 3.763 1.794 1.00 89.38 175 ALA A N 1
ATOM 1377 C CA . ALA A 1 175 ? 3.419 4.156 0.793 1.00 89.38 175 ALA A CA 1
ATOM 1378 C C . ALA A 1 175 ? 3.487 3.345 -0.509 1.00 89.38 175 ALA A C 1
ATOM 1380 O O . ALA A 1 175 ? 2.675 3.567 -1.418 1.00 89.38 175 ALA A O 1
ATOM 1381 N N . ASP A 1 176 ? 4.468 2.458 -0.653 1.00 85.44 176 ASP A N 1
ATOM 1382 C CA . ASP A 1 176 ? 4.706 1.791 -1.919 1.00 85.44 176 ASP A CA 1
ATOM 1383 C C . ASP A 1 176 ? 3.682 0.685 -2.217 1.00 85.44 176 ASP A C 1
ATOM 1385 O O . ASP A 1 176 ? 3.021 0.157 -1.325 1.00 85.44 176 ASP A O 1
ATOM 1389 N N . ARG A 1 177 ? 3.482 0.389 -3.513 1.00 79.38 177 ARG A N 1
ATOM 1390 C CA . ARG A 1 177 ? 2.506 -0.589 -4.054 1.00 79.38 177 ARG A CA 1
ATOM 1391 C C . ARG A 1 177 ? 1.058 -0.428 -3.567 1.00 79.38 177 ARG A C 1
ATOM 1393 O O . ARG A 1 177 ? 0.202 -1.237 -3.922 1.00 79.38 177 ARG A O 1
ATOM 1400 N N . LEU A 1 178 ? 0.765 0.641 -2.832 1.00 86.69 178 LEU A N 1
ATOM 1401 C CA . LEU A 1 178 ? -0.532 1.081 -2.327 1.00 86.69 178 LEU A CA 1
ATOM 1402 C C . LEU A 1 178 ? -1.273 0.115 -1.391 1.00 86.69 178 LEU A C 1
ATOM 1404 O O . LEU A 1 178 ? -2.228 0.556 -0.754 1.00 86.69 178 LEU A O 1
ATOM 1408 N N . TYR A 1 179 ? -0.859 -1.150 -1.262 1.00 86.19 179 TYR A N 1
ATOM 1409 C CA . TYR A 1 179 ? -1.499 -2.109 -0.356 1.00 86.19 179 TYR A CA 1
ATOM 1410 C C . TYR A 1 179 ? -1.470 -1.608 1.092 1.00 86.19 179 TYR A C 1
ATOM 1412 O O . TYR A 1 179 ? -2.462 -1.748 1.798 1.00 86.19 179 TYR A O 1
ATOM 1420 N N . GLY A 1 180 ? -0.391 -0.934 1.504 1.00 90.00 180 GLY A N 1
ATOM 1421 C CA . GLY A 1 180 ? -0.265 -0.395 2.851 1.00 90.00 180 GLY A CA 1
ATOM 1422 C C . GLY A 1 180 ? -1.273 0.722 3.111 1.00 90.00 180 GLY A C 1
ATOM 1423 O O . GLY A 1 180 ? -2.000 0.714 4.101 1.00 90.00 180 GLY A O 1
ATOM 1424 N N . LEU A 1 181 ? -1.399 1.655 2.165 1.00 91.56 181 LEU A N 1
ATOM 1425 C CA . LEU A 1 181 ? -2.403 2.715 2.249 1.00 91.56 181 LEU A CA 1
ATOM 1426 C C . LEU A 1 181 ? -3.829 2.148 2.211 1.00 91.56 181 LEU A C 1
ATOM 1428 O O . LEU A 1 181 ? -4.690 2.648 2.930 1.00 91.56 181 LEU A O 1
ATOM 1432 N N . ARG A 1 182 ? -4.089 1.085 1.434 1.00 89.69 182 ARG A N 1
ATOM 1433 C CA . ARG A 1 182 ? -5.379 0.372 1.480 1.00 89.69 182 ARG A CA 1
ATOM 1434 C C . ARG A 1 182 ? -5.619 -0.262 2.848 1.00 89.69 182 ARG A C 1
ATOM 1436 O O . ARG A 1 182 ? -6.735 -0.166 3.355 1.00 89.69 182 ARG A O 1
ATOM 1443 N N . ALA A 1 183 ? -4.589 -0.837 3.461 1.00 91.56 183 ALA A N 1
ATOM 1444 C CA . ALA A 1 183 ? -4.667 -1.418 4.794 1.00 91.56 183 ALA A CA 1
ATOM 1445 C C . ALA A 1 183 ? -4.984 -0.360 5.862 1.00 91.56 183 ALA A C 1
ATOM 1447 O O . ALA A 1 183 ? -5.842 -0.593 6.702 1.00 91.56 183 ALA A O 1
ATOM 1448 N N . CYS A 1 184 ? -4.424 0.853 5.782 1.00 92.88 184 CYS A N 1
ATOM 1449 C CA . CYS A 1 184 ? -4.831 1.959 6.660 1.00 92.88 184 CYS A CA 1
ATOM 1450 C C . CYS A 1 184 ? -6.334 2.267 6.560 1.00 92.88 184 CYS A C 1
ATOM 1452 O O . CYS A 1 184 ? -6.994 2.476 7.576 1.00 92.88 184 CYS A O 1
ATOM 1454 N N . ILE A 1 185 ? -6.900 2.270 5.347 1.00 90.81 185 ILE A N 1
ATOM 1455 C CA . ILE A 1 185 ? -8.345 2.473 5.161 1.00 90.81 185 ILE A CA 1
ATOM 1456 C C . ILE A 1 185 ? -9.129 1.291 5.756 1.00 90.81 185 ILE A C 1
ATOM 1458 O O . ILE A 1 185 ? -10.172 1.500 6.374 1.00 90.81 185 ILE A O 1
ATOM 1462 N N . ALA A 1 186 ? -8.645 0.056 5.579 1.00 89.44 186 ALA A N 1
ATOM 1463 C CA . ALA A 1 186 ? -9.249 -1.137 6.176 1.00 89.44 186 ALA A CA 1
ATOM 1464 C C . ALA A 1 186 ? -9.272 -1.040 7.705 1.00 89.44 186 ALA A C 1
ATOM 1466 O O . ALA A 1 186 ? -10.305 -1.289 8.317 1.00 89.44 186 ALA A O 1
ATOM 1467 N N . VAL A 1 187 ? -8.168 -0.597 8.307 1.00 92.56 187 VAL A N 1
ATOM 1468 C CA . VAL A 1 187 ? -8.039 -0.400 9.752 1.00 92.56 187 VAL A CA 1
ATOM 1469 C C . VAL A 1 187 ? -9.048 0.627 10.262 1.00 92.56 187 VAL A C 1
ATOM 1471 O O . VAL A 1 187 ? -9.744 0.336 11.227 1.00 92.56 187 VAL A O 1
ATOM 1474 N N . PHE A 1 188 ? -9.228 1.765 9.577 1.00 90.12 188 PHE A N 1
ATOM 1475 C CA . PHE A 1 188 ? -10.290 2.724 9.925 1.00 90.12 188 PHE A CA 1
ATOM 1476 C C . PHE A 1 188 ? -11.687 2.093 9.960 1.00 90.12 188 PHE A C 1
ATOM 1478 O O . PHE A 1 188 ? -12.523 2.498 10.761 1.00 90.12 188 PHE A O 1
ATOM 1485 N N . ARG A 1 189 ? -11.950 1.126 9.075 1.00 87.44 189 ARG A N 1
ATOM 1486 C CA . ARG A 1 189 ? -13.248 0.450 8.985 1.00 87.44 189 ARG A CA 1
ATOM 1487 C C . ARG A 1 189 ? -13.435 -0.689 9.968 1.00 87.44 189 ARG A C 1
ATOM 1489 O O . ARG A 1 189 ? -14.569 -0.958 10.323 1.00 87.44 189 ARG A O 1
ATOM 1496 N N . LEU A 1 190 ? -12.377 -1.407 10.317 1.00 89.12 190 LEU A N 1
ATOM 1497 C CA . LEU A 1 190 ? -12.464 -2.562 11.208 1.00 89.12 190 LEU A CA 1
ATOM 1498 C C . LEU A 1 190 ? -12.399 -2.137 12.672 1.00 89.12 190 LEU A C 1
ATOM 1500 O O . LEU A 1 190 ? -13.131 -2.661 13.501 1.00 89.12 190 LEU A O 1
ATOM 1504 N N . PHE A 1 191 ? -11.554 -1.156 12.969 1.00 90.94 191 PHE A N 1
ATOM 1505 C CA . PHE A 1 191 ? -11.218 -0.721 14.319 1.00 90.94 191 PHE A CA 1
ATOM 1506 C C . PHE A 1 191 ? -11.838 0.644 14.647 1.00 90.94 191 PHE A C 1
ATOM 1508 O O . PHE A 1 191 ? -11.235 1.442 15.357 1.00 90.94 191 PHE A O 1
ATOM 1515 N N . LEU A 1 192 ? -13.033 0.934 14.115 1.00 88.94 192 LEU A N 1
ATOM 1516 C CA . LEU A 1 192 ? -13.728 2.220 14.293 1.00 88.94 192 LEU A CA 1
ATOM 1517 C C . LEU A 1 192 ? -13.928 2.610 15.770 1.00 88.94 192 LEU A C 1
ATOM 1519 O O . LEU A 1 192 ? -13.814 3.788 16.103 1.00 88.94 192 LEU A O 1
ATOM 1523 N N . ASP A 1 193 ? -14.152 1.622 16.639 1.00 86.81 193 ASP A N 1
ATOM 1524 C CA . ASP A 1 193 ? -14.342 1.788 18.086 1.00 86.81 193 ASP A CA 1
ATOM 1525 C C . ASP A 1 193 ? -13.036 1.672 18.901 1.00 86.81 193 ASP A C 1
ATOM 1527 O O . ASP A 1 193 ? -13.062 1.788 20.125 1.00 86.81 193 ASP A O 1
ATOM 1531 N N . ASP A 1 194 ? -11.886 1.425 18.262 1.00 91.44 194 ASP A N 1
ATOM 1532 C CA . ASP A 1 194 ? -10.613 1.175 18.947 1.00 91.44 194 ASP A CA 1
ATOM 1533 C C . ASP A 1 194 ? -9.674 2.390 18.854 1.00 91.44 194 ASP A C 1
ATOM 1535 O O . ASP A 1 194 ? -8.919 2.545 17.883 1.00 91.44 194 ASP A O 1
ATOM 1539 N N . PRO A 1 195 ? -9.682 3.285 19.858 1.00 91.69 195 PRO A N 1
ATOM 1540 C CA . PRO A 1 195 ? -8.902 4.513 19.799 1.00 91.69 195 PRO A CA 1
ATOM 1541 C C . PRO A 1 195 ? -7.393 4.254 19.772 1.00 91.69 195 PRO A C 1
ATOM 1543 O O . PRO A 1 195 ? -6.661 5.061 19.202 1.00 91.69 195 PRO A O 1
ATOM 1546 N N . GLU A 1 196 ? -6.911 3.150 20.349 1.00 95.06 196 GLU A N 1
ATOM 1547 C CA . GLU A 1 196 ? -5.477 2.865 20.422 1.00 95.06 196 GLU A CA 1
ATOM 1548 C C . GLU A 1 196 ? -4.924 2.478 19.045 1.00 95.06 196 GLU A C 1
ATOM 1550 O O . GLU A 1 196 ? -3.926 3.050 18.591 1.00 95.06 196 GLU A O 1
ATOM 1555 N N . VAL A 1 197 ? -5.603 1.557 18.350 1.00 95.50 197 VAL A N 1
ATOM 1556 C CA . VAL A 1 197 ? -5.226 1.138 16.991 1.00 95.50 197 VAL A CA 1
ATOM 1557 C C . VAL A 1 197 ? -5.325 2.318 16.027 1.00 95.50 197 VAL A C 1
ATOM 1559 O O . VAL A 1 197 ? -4.385 2.586 15.270 1.00 95.50 197 VAL A O 1
ATOM 1562 N N . LEU A 1 198 ? -6.425 3.076 16.090 1.00 94.06 198 LEU A N 1
ATOM 1563 C CA . LEU A 1 198 ? -6.618 4.254 15.245 1.00 94.06 198 LEU A CA 1
ATOM 1564 C C . LEU A 1 198 ? -5.545 5.317 15.495 1.00 94.06 198 LEU A C 1
ATOM 1566 O O . LEU A 1 198 ? -5.005 5.871 14.538 1.00 94.06 198 LEU A O 1
ATOM 1570 N N . GLN A 1 199 ? -5.187 5.588 16.751 1.00 95.31 199 GLN A N 1
ATOM 1571 C CA . GLN A 1 199 ? -4.157 6.570 17.081 1.00 95.31 199 GLN A CA 1
ATOM 1572 C C . GLN A 1 199 ? -2.777 6.161 16.549 1.00 95.31 199 GLN A C 1
ATOM 1574 O O . GLN A 1 199 ? -2.072 7.002 15.976 1.00 95.31 199 GLN A O 1
ATOM 1579 N N . ALA A 1 200 ? -2.385 4.894 16.711 1.00 95.81 200 ALA A N 1
ATOM 1580 C CA . ALA A 1 200 ? -1.108 4.383 16.212 1.00 95.81 200 ALA A CA 1
ATOM 1581 C C . ALA A 1 200 ? -1.026 4.486 14.679 1.00 95.81 200 ALA A C 1
ATOM 1583 O O . ALA A 1 200 ? -0.064 5.036 14.128 1.00 95.81 200 ALA A O 1
ATOM 1584 N N . MET A 1 201 ? -2.084 4.050 13.994 1.00 96.38 201 MET A N 1
ATOM 1585 C CA . MET A 1 201 ? -2.187 4.101 12.538 1.00 96.38 201 MET A CA 1
ATOM 1586 C C . MET A 1 201 ? -2.196 5.540 12.005 1.00 96.38 201 MET A C 1
ATOM 1588 O O . MET A 1 201 ? -1.416 5.861 11.107 1.00 96.38 201 MET A O 1
ATOM 1592 N N . VAL A 1 202 ? -3.008 6.440 12.576 1.00 95.38 202 VAL A N 1
ATOM 1593 C CA . VAL A 1 202 ? -3.087 7.851 12.148 1.00 95.38 202 VAL A CA 1
ATOM 1594 C C . VAL A 1 202 ? -1.751 8.564 12.339 1.00 95.38 202 VAL A C 1
ATOM 1596 O O . VAL A 1 202 ? -1.355 9.368 11.490 1.00 95.38 202 VAL A O 1
ATOM 1599 N N . SER A 1 203 ? -1.030 8.251 13.418 1.00 95.81 203 SER A N 1
ATOM 1600 C CA . SER A 1 203 ? 0.300 8.808 13.674 1.00 95.81 203 SER A CA 1
ATOM 1601 C C . SER A 1 203 ? 1.291 8.419 12.577 1.00 95.81 203 SER A C 1
ATOM 1603 O O . SER A 1 203 ? 2.001 9.287 12.067 1.00 95.81 203 SER A O 1
ATOM 1605 N N . CYS A 1 204 ? 1.296 7.150 12.156 1.00 96.25 204 CYS A N 1
ATOM 1606 C CA . CYS A 1 204 ? 2.109 6.693 11.027 1.00 96.25 204 CYS A CA 1
ATOM 1607 C C . CYS A 1 204 ? 1.667 7.355 9.719 1.00 96.25 204 CYS A C 1
ATOM 1609 O O . CYS A 1 204 ? 2.484 7.917 8.988 1.00 96.25 204 CYS A O 1
ATOM 1611 N N . LEU A 1 205 ? 0.361 7.341 9.447 1.00 94.75 205 LEU A N 1
ATOM 1612 C CA . LEU A 1 205 ? -0.209 7.848 8.207 1.00 94.75 205 LEU A CA 1
ATOM 1613 C C . LEU A 1 205 ? 0.097 9.333 7.998 1.00 94.75 205 LEU A C 1
ATOM 1615 O O . LEU A 1 205 ? 0.445 9.741 6.892 1.00 94.75 205 LEU A O 1
ATOM 1619 N N . LYS A 1 206 ? 0.040 10.141 9.061 1.00 94.94 206 LYS A N 1
ATOM 1620 C CA . LYS A 1 206 ? 0.409 11.560 9.015 1.00 94.94 206 LYS A CA 1
ATOM 1621 C C . LYS A 1 206 ? 1.821 11.763 8.455 1.00 94.94 206 LYS A C 1
ATOM 1623 O O . LYS A 1 206 ? 2.004 12.614 7.586 1.00 94.94 206 LYS A O 1
ATOM 1628 N N . TRP A 1 207 ? 2.794 10.983 8.923 1.00 95.25 207 TRP A N 1
ATOM 1629 C CA . TRP A 1 207 ? 4.176 11.051 8.440 1.00 95.25 207 TRP A CA 1
ATOM 1630 C C . TRP A 1 207 ? 4.322 10.527 7.015 1.00 95.25 207 TRP A C 1
ATOM 1632 O O . TRP A 1 207 ? 5.010 11.130 6.199 1.00 95.25 207 TRP A O 1
ATOM 1642 N N . ILE A 1 208 ? 3.626 9.445 6.675 1.00 93.25 208 ILE A N 1
ATOM 1643 C CA . ILE A 1 208 ? 3.637 8.892 5.314 1.00 93.25 208 ILE A CA 1
ATOM 1644 C C . ILE A 1 208 ? 3.112 9.920 4.287 1.00 93.25 208 ILE A C 1
ATOM 1646 O O . ILE A 1 208 ? 3.559 9.949 3.137 1.00 93.25 208 ILE A O 1
ATOM 1650 N N . LEU A 1 209 ? 2.184 10.794 4.695 1.00 92.31 209 LEU A N 1
ATOM 1651 C CA . LEU A 1 209 ? 1.559 11.803 3.835 1.00 92.31 209 LEU A CA 1
ATOM 1652 C C . LEU A 1 209 ? 2.248 13.182 3.842 1.00 92.31 209 LEU A C 1
ATOM 1654 O O . LEU A 1 209 ? 1.952 13.993 2.955 1.00 92.31 209 LEU A O 1
ATOM 1658 N N . SER A 1 210 ? 3.137 13.485 4.797 1.00 87.62 210 SER A N 1
ATOM 1659 C CA . SER A 1 210 ? 3.662 14.849 4.994 1.00 87.62 210 SER A CA 1
ATOM 1660 C C . SER A 1 210 ? 4.472 15.364 3.800 1.00 87.62 210 SER A C 1
ATOM 1662 O O . SER A 1 210 ? 4.302 16.516 3.404 1.00 87.62 210 SER A O 1
ATOM 1664 N N . ASP A 1 211 ? 5.235 14.497 3.126 1.00 74.25 211 ASP A N 1
ATOM 1665 C CA . ASP A 1 211 ? 6.231 14.929 2.124 1.00 74.25 211 ASP A CA 1
ATOM 1666 C C . ASP A 1 211 ? 6.088 14.267 0.748 1.00 74.25 211 ASP A C 1
ATOM 1668 O O . ASP A 1 211 ? 6.832 14.578 -0.179 1.00 74.25 211 ASP A O 1
ATOM 1672 N N . SER A 1 212 ? 5.102 13.384 0.576 1.00 80.19 212 SER A N 1
ATOM 1673 C CA . SER A 1 212 ? 4.890 12.650 -0.673 1.00 80.19 212 SER A CA 1
ATOM 1674 C C . SER A 1 212 ? 3.572 13.051 -1.331 1.00 80.19 212 SER A C 1
ATOM 1676 O O . SER A 1 212 ? 2.489 12.624 -0.923 1.00 80.19 212 SER A O 1
ATOM 1678 N N . GLU A 1 213 ? 3.654 13.858 -2.395 1.00 83.00 213 GLU A N 1
ATOM 1679 C CA . GLU A 1 213 ? 2.490 14.170 -3.238 1.00 83.00 213 GLU A CA 1
ATOM 1680 C C . GLU A 1 213 ? 1.883 12.895 -3.836 1.00 83.00 213 GLU A C 1
ATOM 1682 O O . GLU A 1 213 ? 0.662 12.757 -3.887 1.00 83.00 213 GLU A O 1
ATOM 1687 N N . TYR A 1 214 ? 2.731 11.928 -4.202 1.00 84.12 214 TYR A N 1
ATOM 1688 C CA . TYR A 1 214 ? 2.296 10.612 -4.657 1.00 84.12 214 TYR A CA 1
ATOM 1689 C C . TYR A 1 214 ? 1.416 9.915 -3.614 1.00 84.12 214 TYR A C 1
ATOM 1691 O O . TYR A 1 214 ? 0.329 9.453 -3.955 1.00 84.12 214 TYR A O 1
ATOM 1699 N N . SER A 1 215 ? 1.828 9.887 -2.343 1.00 86.12 215 SER A N 1
ATOM 1700 C CA . SER A 1 215 ? 1.063 9.239 -1.270 1.00 86.12 215 SER A CA 1
ATOM 1701 C C . SER A 1 215 ? -0.260 9.963 -1.013 1.00 86.12 215 SER A C 1
ATOM 1703 O O . SER A 1 215 ? -1.307 9.322 -0.923 1.00 86.12 215 SER A O 1
ATOM 1705 N N . ARG A 1 216 ? -0.237 11.306 -0.978 1.00 87.44 216 ARG A N 1
ATOM 1706 C CA . ARG A 1 216 ? -1.441 12.142 -0.813 1.00 87.44 216 ARG A CA 1
ATOM 1707 C C . ARG A 1 216 ? -2.449 11.961 -1.938 1.00 87.44 216 ARG A C 1
ATOM 1709 O O . ARG A 1 216 ? -3.648 11.933 -1.686 1.00 87.44 216 ARG A O 1
ATOM 1716 N N . ARG A 1 217 ? -1.980 11.847 -3.177 1.00 85.44 217 ARG A N 1
ATOM 1717 C CA . ARG A 1 217 ? -2.848 11.593 -4.326 1.00 85.44 217 ARG A CA 1
ATOM 1718 C C . ARG A 1 217 ? -3.363 10.158 -4.331 1.00 85.44 217 ARG A C 1
ATOM 1720 O O . ARG A 1 217 ? -4.536 9.925 -4.584 1.00 85.44 217 ARG A O 1
ATOM 1727 N N . SER A 1 218 ? -2.502 9.200 -4.014 1.00 85.00 218 SER A N 1
ATOM 1728 C CA . SER A 1 218 ? -2.879 7.791 -4.054 1.00 85.00 218 SER A CA 1
ATOM 1729 C C . SER A 1 218 ? -3.963 7.477 -3.028 1.00 85.00 218 SER A C 1
ATOM 1731 O O . SER A 1 218 ? -4.956 6.849 -3.373 1.00 85.00 218 SER A O 1
ATOM 1733 N N . ILE A 1 219 ? -3.841 7.967 -1.789 1.00 86.12 219 ILE A N 1
ATOM 1734 C CA . ILE A 1 219 ? -4.824 7.666 -0.737 1.00 86.12 219 ILE A CA 1
ATOM 1735 C C . ILE A 1 219 ? -6.241 8.173 -1.052 1.00 86.12 219 ILE A C 1
ATOM 1737 O O . ILE A 1 219 ? -7.218 7.574 -0.605 1.00 86.12 219 ILE A O 1
ATOM 1741 N N . THR A 1 220 ? -6.380 9.243 -1.842 1.00 81.12 220 THR A N 1
ATOM 1742 C CA . THR A 1 220 ? -7.695 9.769 -2.246 1.00 81.12 220 THR A CA 1
ATO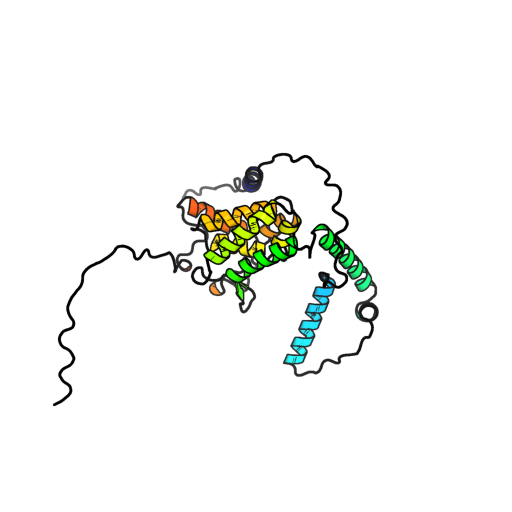M 1743 C C . THR A 1 220 ? -8.299 8.999 -3.419 1.00 81.12 220 THR A C 1
ATOM 1745 O O . THR A 1 220 ? -9.519 8.873 -3.504 1.00 81.12 220 THR A O 1
ATOM 1748 N N . GLU A 1 221 ? -7.460 8.445 -4.295 1.00 79.62 221 GLU A N 1
ATOM 1749 C CA . GLU A 1 221 ? -7.877 7.636 -5.445 1.00 79.62 221 GLU A CA 1
ATOM 1750 C C . GLU A 1 221 ? -8.141 6.166 -5.066 1.00 79.62 221 GLU A C 1
ATOM 1752 O O . GLU A 1 221 ? -8.848 5.453 -5.785 1.00 79.62 221 GLU A O 1
ATOM 1757 N N . LEU A 1 222 ? -7.615 5.716 -3.922 1.00 81.25 222 LEU A N 1
ATOM 1758 C CA . LEU A 1 222 ? -7.756 4.344 -3.456 1.00 81.25 222 LEU A CA 1
ATOM 1759 C C . LEU A 1 222 ? -9.198 3.960 -3.123 1.00 81.25 222 LEU A C 1
ATOM 1761 O O . LEU A 1 222 ? -9.984 4.703 -2.526 1.00 81.25 222 LEU A O 1
ATOM 1765 N N . CYS A 1 223 ? -9.502 2.721 -3.485 1.00 73.38 223 CYS A N 1
ATOM 1766 C CA . CYS A 1 223 ? -10.731 2.035 -3.146 1.00 73.38 223 CYS A CA 1
ATOM 1767 C C . CYS A 1 223 ? -10.410 0.833 -2.265 1.00 73.38 223 CYS A C 1
ATOM 1769 O O . CYS A 1 223 ? -9.346 0.225 -2.395 1.00 73.38 223 CYS A O 1
ATOM 1771 N N . LEU A 1 224 ? -11.322 0.539 -1.342 1.00 68.44 224 LEU A N 1
ATOM 1772 C CA . LEU A 1 224 ? -11.278 -0.686 -0.563 1.00 68.44 224 LEU A CA 1
ATOM 1773 C C . LEU A 1 224 ? -12.171 -1.710 -1.251 1.00 68.44 224 LEU A C 1
ATOM 1775 O O . LEU A 1 224 ? -13.363 -1.410 -1.388 1.00 68.44 224 LEU A O 1
ATOM 1779 N N . PRO A 1 225 ? -11.642 -2.898 -1.581 1.00 61.00 225 PRO A N 1
ATOM 1780 C CA . PRO A 1 225 ? -12.460 -3.961 -2.117 1.00 61.00 225 PRO A CA 1
ATOM 1781 C C . PRO A 1 225 ? -13.550 -4.313 -1.112 1.00 61.00 225 PRO A C 1
ATOM 1783 O O . PRO A 1 225 ? -13.272 -4.757 0.006 1.00 61.00 225 PRO A O 1
ATOM 1786 N N . LEU A 1 226 ? -14.799 -4.110 -1.519 1.00 54.91 226 LEU A N 1
ATOM 1787 C CA . LEU A 1 226 ? -15.954 -4.462 -0.701 1.00 54.91 226 LEU A CA 1
ATOM 1788 C C . LEU A 1 226 ? -16.010 -5.986 -0.441 1.00 54.91 226 LEU A C 1
ATOM 1790 O O . LEU A 1 226 ? -15.473 -6.771 -1.244 1.00 54.91 226 LEU A O 1
ATOM 1794 N N . PRO A 1 227 ? -16.670 -6.436 0.646 1.00 50.25 227 PRO A N 1
ATOM 1795 C CA . PRO A 1 227 ? -16.963 -7.850 0.865 1.00 50.25 227 PRO A CA 1
ATOM 1796 C C . PRO A 1 227 ? -17.694 -8.469 -0.344 1.00 50.25 227 PRO A C 1
ATOM 1798 O O . PRO A 1 227 ? -18.428 -7.764 -1.041 1.00 50.25 227 PRO A O 1
ATOM 1801 N N . PRO A 1 228 ? -17.564 -9.786 -0.605 1.00 46.09 228 PRO A N 1
ATOM 1802 C CA . PRO A 1 228 ? -18.163 -10.441 -1.774 1.00 46.09 228 PRO A CA 1
ATOM 1803 C C . PRO A 1 228 ? -19.672 -10.220 -1.927 1.00 46.09 228 PRO A C 1
ATOM 1805 O O . PRO A 1 228 ? -20.151 -10.124 -3.052 1.00 46.09 228 PRO A O 1
ATOM 1808 N N . ALA A 1 229 ? -20.407 -10.102 -0.816 1.00 47.34 229 ALA A N 1
ATOM 1809 C CA . ALA A 1 229 ? -21.851 -9.854 -0.818 1.00 47.34 229 ALA A CA 1
ATOM 1810 C C . ALA A 1 229 ? -22.229 -8.456 -1.344 1.00 47.34 229 ALA A C 1
ATOM 1812 O O . ALA A 1 229 ? -23.348 -8.247 -1.806 1.00 47.34 229 ALA A O 1
ATOM 1813 N N . GLU A 1 230 ? -21.296 -7.504 -1.302 1.00 48.06 230 GLU A N 1
ATOM 1814 C CA . GLU A 1 230 ? -21.533 -6.099 -1.637 1.00 48.06 230 GLU A CA 1
ATOM 1815 C C . GLU A 1 230 ? -20.919 -5.677 -2.976 1.00 48.06 230 GLU A C 1
ATOM 1817 O O . GLU A 1 230 ? -21.225 -4.596 -3.489 1.00 48.06 230 GLU A O 1
ATOM 1822 N N . ARG A 1 231 ? -20.085 -6.532 -3.584 1.00 51.06 231 ARG A N 1
ATOM 1823 C CA . ARG A 1 231 ? -19.558 -6.310 -4.933 1.00 51.06 231 ARG A CA 1
ATOM 1824 C C . ARG A 1 231 ? -20.667 -6.512 -5.955 1.00 51.06 231 ARG A C 1
ATOM 1826 O O . ARG A 1 231 ? -20.877 -7.615 -6.457 1.00 51.06 231 ARG A O 1
ATOM 1833 N N . ARG A 1 232 ? -21.362 -5.436 -6.321 1.00 45.94 232 ARG A N 1
ATOM 1834 C CA . ARG A 1 232 ? -22.133 -5.452 -7.566 1.00 45.94 232 ARG A CA 1
ATOM 1835 C C . ARG A 1 232 ? -21.144 -5.509 -8.734 1.00 45.94 232 ARG A C 1
ATOM 1837 O O . ARG A 1 232 ? -20.126 -4.817 -8.726 1.00 45.94 232 ARG A O 1
ATOM 1844 N N . LEU A 1 233 ? -21.431 -6.350 -9.729 1.00 47.19 233 LEU A N 1
ATOM 1845 C CA . LEU A 1 233 ? -20.574 -6.591 -10.905 1.00 47.19 233 LEU A CA 1
ATOM 1846 C C . LEU A 1 233 ? -20.270 -5.312 -11.721 1.00 47.19 233 LEU A C 1
ATOM 1848 O O . LEU A 1 233 ? -19.370 -5.312 -12.555 1.00 47.19 233 LEU A O 1
ATOM 1852 N N . ASP A 1 234 ? -21.008 -4.228 -11.482 1.00 48.59 234 ASP A N 1
ATOM 1853 C CA . ASP A 1 234 ? -20.964 -2.946 -12.184 1.00 48.59 234 ASP A CA 1
ATOM 1854 C C . ASP A 1 234 ? -20.430 -1.772 -11.339 1.00 48.59 234 ASP A C 1
ATOM 1856 O O . ASP A 1 234 ? -20.151 -0.696 -11.882 1.00 48.59 234 ASP A O 1
ATOM 1860 N N . THR A 1 235 ? -20.232 -1.943 -10.027 1.00 44.88 235 THR A N 1
ATOM 1861 C CA . THR A 1 235 ? -19.649 -0.892 -9.184 1.00 44.88 235 THR A CA 1
ATOM 1862 C C . THR A 1 235 ? -18.152 -0.766 -9.449 1.00 44.88 235 THR A C 1
ATOM 1864 O O . THR A 1 235 ? -17.330 -1.424 -8.820 1.00 44.88 235 THR A O 1
ATOM 1867 N N . ARG A 1 236 ? -17.778 0.139 -10.363 1.00 43.50 236 ARG A N 1
ATOM 1868 C CA . ARG A 1 236 ? -16.440 0.745 -10.342 1.00 43.50 236 ARG A CA 1
ATOM 1869 C C . ARG A 1 236 ? -16.313 1.479 -9.016 1.00 43.50 236 ARG A C 1
ATOM 1871 O O . ARG A 1 236 ? -16.878 2.563 -8.864 1.00 43.50 236 ARG A O 1
ATOM 1878 N N . GLU A 1 237 ? -15.618 0.878 -8.061 1.00 50.84 237 GLU A N 1
ATOM 1879 C CA . GLU A 1 237 ? -15.241 1.546 -6.825 1.00 50.84 237 GLU A CA 1
ATOM 1880 C C . GLU A 1 237 ? -14.528 2.851 -7.225 1.00 50.84 237 GLU A C 1
ATOM 1882 O O . GLU A 1 237 ? -13.544 2.840 -7.967 1.00 50.84 237 GLU A O 1
ATOM 1887 N N . ARG A 1 238 ? -15.118 4.002 -6.883 1.00 49.91 238 ARG A N 1
ATOM 1888 C CA . ARG A 1 238 ? -14.561 5.324 -7.193 1.00 49.91 238 ARG A CA 1
ATOM 1889 C C . ARG A 1 238 ? -14.235 6.032 -5.888 1.00 49.91 238 ARG A C 1
ATOM 1891 O O . ARG A 1 238 ? -15.100 6.185 -5.024 1.00 49.91 238 ARG A O 1
ATOM 1898 N N . GLY A 1 239 ? -12.961 6.408 -5.787 1.00 60.19 239 GLY A N 1
ATOM 1899 C CA . GLY A 1 239 ? -12.245 6.760 -4.570 1.00 60.19 239 GLY A CA 1
ATOM 1900 C C . GLY A 1 239 ? -12.817 7.947 -3.824 1.00 60.19 239 GLY A C 1
ATOM 1901 O O . GLY A 1 239 ? -12.812 9.045 -4.352 1.00 60.19 239 GLY A O 1
ATOM 1902 N N . TRP A 1 240 ? -13.295 7.663 -2.612 1.00 65.94 240 TRP A N 1
ATOM 1903 C CA . TRP A 1 240 ? -13.316 8.501 -1.400 1.00 65.94 240 TRP A CA 1
ATOM 1904 C C . TRP A 1 240 ? -13.289 7.565 -0.167 1.00 65.94 240 TRP A C 1
ATOM 1906 O O . TRP A 1 240 ? -13.812 7.904 0.894 1.00 65.94 240 TRP A O 1
ATOM 1916 N N . ALA A 1 241 ? -12.765 6.337 -0.317 1.00 78.31 241 ALA A N 1
ATOM 1917 C CA . ALA A 1 241 ? -12.901 5.277 0.686 1.00 78.31 241 ALA A CA 1
ATOM 1918 C C . ALA A 1 241 ? -12.214 5.660 2.001 1.00 78.31 241 ALA A C 1
ATOM 1920 O O . ALA A 1 241 ? -12.805 5.500 3.065 1.00 78.31 241 ALA A O 1
ATOM 1921 N N . PHE A 1 242 ? -11.025 6.260 1.898 1.00 85.19 242 PHE A N 1
ATOM 1922 C CA . PHE A 1 242 ? -10.309 6.849 3.024 1.00 85.19 242 PHE A CA 1
ATOM 1923 C C . PHE A 1 242 ? -11.158 7.861 3.793 1.00 85.19 242 PHE A C 1
ATOM 1925 O O . PHE A 1 242 ? -11.354 7.708 4.991 1.00 85.19 242 PHE A O 1
ATOM 1932 N N . LEU A 1 243 ? -11.702 8.868 3.104 1.00 84.00 243 LEU A N 1
ATOM 1933 C CA . LEU A 1 243 ? -12.446 9.945 3.759 1.00 84.00 243 LEU A CA 1
ATOM 1934 C C . LEU A 1 243 ? -13.724 9.450 4.429 1.00 84.00 243 LEU A C 1
ATOM 1936 O O . LEU A 1 243 ? -14.053 9.922 5.511 1.00 84.00 243 LEU A O 1
ATOM 1940 N N . ARG A 1 244 ? -14.420 8.485 3.821 1.00 83.38 244 ARG A N 1
ATOM 1941 C CA . ARG A 1 244 ? -15.592 7.859 4.444 1.00 83.38 244 ARG A CA 1
ATOM 1942 C C . ARG A 1 244 ? -15.206 7.098 5.707 1.00 83.38 244 ARG A C 1
ATOM 1944 O O . ARG A 1 244 ? -15.782 7.358 6.751 1.00 83.38 244 ARG A O 1
ATOM 1951 N N . ALA A 1 245 ? -14.199 6.230 5.619 1.00 84.94 245 ALA A N 1
ATOM 1952 C CA . ALA A 1 245 ? -13.744 5.434 6.755 1.00 84.94 245 ALA A CA 1
ATOM 1953 C C . ALA A 1 245 ? -13.222 6.312 7.907 1.00 84.94 245 ALA A C 1
ATOM 1955 O O . ALA A 1 245 ? -13.568 6.091 9.061 1.00 84.94 245 ALA A O 1
ATOM 1956 N N . ALA A 1 246 ? -12.449 7.354 7.590 1.00 86.75 246 ALA A N 1
ATOM 1957 C CA . ALA A 1 246 ? -11.948 8.301 8.579 1.00 86.75 246 ALA A CA 1
ATOM 1958 C C . ALA A 1 246 ? -13.075 9.121 9.230 1.00 86.75 246 ALA A C 1
ATOM 1960 O O . ALA A 1 246 ? -13.027 9.382 10.429 1.00 86.75 246 ALA A O 1
ATOM 1961 N N . PHE A 1 247 ? -14.091 9.524 8.459 1.00 86.06 247 PHE A N 1
ATOM 1962 C CA . PHE A 1 247 ? -15.244 10.248 8.995 1.00 86.06 247 PHE A CA 1
ATOM 1963 C C . PHE A 1 247 ? -16.120 9.362 9.885 1.00 86.06 247 PHE A C 1
ATOM 1965 O O . PHE A 1 247 ? -16.551 9.810 10.941 1.00 86.06 247 PHE A O 1
ATOM 1972 N N . ASP A 1 248 ? -16.334 8.105 9.499 1.00 85.19 248 ASP A N 1
ATOM 1973 C CA . ASP A 1 248 ? -17.068 7.133 10.311 1.00 85.19 248 ASP A CA 1
ATOM 1974 C C . ASP A 1 248 ? -16.361 6.875 11.646 1.00 85.19 248 ASP A C 1
ATOM 1976 O O . ASP A 1 248 ? -16.996 6.969 12.693 1.00 85.19 248 ASP A O 1
ATOM 1980 N N . ALA A 1 249 ? -15.043 6.654 11.628 1.00 85.50 249 ALA A N 1
ATOM 1981 C CA . ALA A 1 249 ? -14.253 6.517 12.850 1.00 85.50 249 ALA A CA 1
ATOM 1982 C C . ALA A 1 249 ? -14.322 7.779 13.730 1.00 85.50 249 ALA A C 1
ATOM 1984 O O . ALA A 1 249 ? -14.429 7.687 14.949 1.00 85.50 249 ALA A O 1
ATOM 1985 N N . TYR A 1 250 ? -14.311 8.971 13.124 1.00 86.19 250 TYR A N 1
ATOM 1986 C CA . TYR A 1 250 ? -14.473 10.226 13.860 1.00 86.19 250 TYR A CA 1
ATOM 1987 C C . TYR A 1 250 ? -15.848 10.347 14.532 1.00 86.19 250 TYR A C 1
ATOM 1989 O O . TYR A 1 250 ? -15.919 10.721 15.699 1.00 86.19 250 TYR A O 1
ATOM 1997 N N . LEU A 1 251 ? -16.935 10.026 13.821 1.00 86.94 251 LEU A N 1
ATOM 1998 C CA . LEU A 1 251 ? -18.291 10.055 14.380 1.00 86.94 251 LEU A CA 1
ATOM 1999 C C . LEU A 1 251 ? -18.434 9.088 15.556 1.00 86.94 251 LEU A C 1
ATOM 2001 O O . LEU A 1 251 ? -18.931 9.468 16.612 1.00 86.94 251 LEU A O 1
ATOM 2005 N N . VAL A 1 252 ? -17.923 7.873 15.396 1.00 85.56 252 VAL A N 1
ATOM 2006 C CA . VAL A 1 252 ? -17.926 6.851 16.445 1.00 85.56 252 VAL A CA 1
ATOM 2007 C C . VAL A 1 252 ? -17.187 7.327 17.692 1.00 85.56 252 VAL A C 1
ATOM 2009 O O . VAL A 1 252 ? -17.701 7.202 18.801 1.00 85.56 252 VAL A O 1
ATOM 2012 N N . GLN A 1 253 ? -16.020 7.955 17.529 1.00 81.44 253 GLN A N 1
ATOM 2013 C CA . GLN A 1 253 ? -15.268 8.521 18.654 1.00 81.44 253 GLN A CA 1
ATOM 2014 C C . GLN A 1 253 ? -16.009 9.655 19.377 1.00 81.44 253 GLN A C 1
ATOM 2016 O O . GLN A 1 253 ? -15.716 9.936 20.539 1.00 81.44 253 GLN A O 1
ATOM 2021 N N . LEU A 1 254 ? -16.974 10.302 18.719 1.00 86.81 254 LEU A N 1
ATOM 2022 C CA . LEU A 1 254 ? -17.877 11.272 19.341 1.00 86.81 254 LEU A CA 1
ATOM 2023 C C . LEU A 1 254 ? -19.109 10.627 20.000 1.00 86.81 254 LEU A C 1
ATOM 2025 O O . LEU A 1 254 ? -19.903 11.342 20.609 1.00 86.81 254 LEU A O 1
ATOM 2029 N N . GLY A 1 255 ? -19.271 9.306 19.901 1.00 84.50 255 GLY A N 1
ATOM 2030 C CA . GLY A 1 255 ? -20.447 8.572 20.373 1.00 84.50 255 GLY A CA 1
ATOM 2031 C C . GLY A 1 255 ? -21.625 8.581 19.393 1.00 84.50 255 GLY A C 1
ATOM 2032 O O . GLY A 1 255 ? -22.742 8.246 19.785 1.00 84.50 255 GLY A O 1
ATOM 2033 N N . GLU A 1 256 ? -21.398 8.973 18.138 1.00 86.81 256 GLU A N 1
ATOM 2034 C CA . GLU A 1 256 ? -22.410 9.004 17.079 1.00 86.81 256 GLU A CA 1
ATOM 2035 C C . GLU A 1 256 ? -22.380 7.718 16.238 1.00 86.81 256 GLU A C 1
ATOM 2037 O O . GLU A 1 256 ? -21.375 7.010 16.172 1.00 86.81 256 GLU A O 1
ATOM 2042 N N . GLN A 1 257 ? -23.480 7.412 15.543 1.00 80.75 257 GLN A N 1
ATOM 2043 C CA . GLN A 1 257 ? -23.515 6.258 14.639 1.00 80.75 257 GLN A CA 1
ATOM 2044 C C . GLN A 1 257 ? -22.744 6.536 13.334 1.00 80.75 257 GLN A C 1
ATOM 2046 O O . GLN A 1 257 ? -22.893 7.620 12.758 1.00 80.75 257 GLN A O 1
ATOM 2051 N N . PRO A 1 258 ? -21.965 5.566 12.812 1.00 78.69 258 PRO A N 1
ATOM 2052 C CA . PRO A 1 258 ? -21.247 5.755 11.559 1.00 78.69 258 PRO A CA 1
ATOM 2053 C C . PRO A 1 258 ? -22.209 5.815 10.367 1.00 78.69 258 PRO A C 1
ATOM 2055 O O . PRO A 1 258 ? -23.234 5.137 10.319 1.00 78.69 258 PRO A O 1
ATOM 2058 N N . HIS A 1 259 ? -21.872 6.602 9.348 1.00 68.12 259 HIS A N 1
ATOM 2059 C CA . HIS A 1 259 ? -22.721 6.786 8.171 1.00 68.12 259 HIS A CA 1
ATOM 2060 C C . HIS A 1 259 ? -22.733 5.536 7.276 1.00 68.12 259 HIS A C 1
ATOM 2062 O O . HIS A 1 259 ? -23.725 5.266 6.593 1.00 68.12 259 HIS A O 1
ATOM 2068 N N . SER A 1 260 ? -21.633 4.778 7.224 1.00 62.19 260 SER A N 1
ATOM 2069 C CA . SER A 1 260 ? -21.584 3.513 6.476 1.00 62.19 260 SER A CA 1
ATOM 2070 C C . SER A 1 260 ? -22.089 2.297 7.260 1.00 62.19 260 SER A C 1
ATOM 2072 O O . SER A 1 260 ? -22.049 1.189 6.731 1.00 62.19 260 SER A O 1
ATOM 2074 N N . TRP A 1 261 ? -22.607 2.500 8.476 1.00 47.88 261 TRP A N 1
ATOM 2075 C CA . TRP A 1 261 ? -23.074 1.431 9.351 1.00 47.88 261 TRP A CA 1
ATOM 2076 C C . TRP A 1 261 ? -24.229 0.640 8.728 1.00 47.88 261 TRP A C 1
ATOM 2078 O O . TRP A 1 261 ? -25.302 1.181 8.442 1.00 47.88 261 TRP A O 1
ATOM 2088 N N . ARG A 1 262 ? -24.018 -0.667 8.556 1.00 52.97 262 ARG A N 1
ATOM 2089 C CA . ARG A 1 262 ? -25.094 -1.649 8.432 1.00 52.97 262 ARG A CA 1
ATOM 2090 C C . ARG A 1 262 ? -25.054 -2.545 9.672 1.00 52.97 262 ARG A C 1
ATOM 2092 O O . ARG A 1 262 ? -23.995 -3.093 9.964 1.00 52.97 262 ARG A O 1
ATOM 2099 N N . PRO A 1 263 ? -26.186 -2.751 10.367 1.00 40.47 263 PRO A N 1
ATOM 2100 C CA . PRO A 1 263 ? -26.251 -3.598 11.563 1.00 40.47 263 PRO A CA 1
ATOM 2101 C C . PRO A 1 263 ? -25.728 -5.032 11.348 1.00 40.47 263 PRO A C 1
ATOM 2103 O O . PRO A 1 263 ? -25.358 -5.718 12.296 1.00 40.47 263 PRO A O 1
ATOM 2106 N N . GLU A 1 264 ? -25.715 -5.489 10.096 1.00 46.38 264 GLU A N 1
ATOM 2107 C CA . GLU A 1 264 ? -25.326 -6.836 9.673 1.00 46.38 264 GLU A CA 1
ATOM 2108 C C . GLU A 1 264 ? -23.801 -7.072 9.710 1.00 46.38 264 GLU A C 1
ATOM 2110 O O . GLU A 1 264 ? -23.366 -8.222 9.799 1.00 46.38 264 GLU A O 1
ATOM 2115 N N . ASP A 1 265 ? -22.992 -6.004 9.704 1.00 46.50 265 ASP A N 1
ATOM 2116 C CA . ASP A 1 265 ? -21.522 -6.077 9.684 1.00 46.50 265 ASP A CA 1
ATOM 2117 C C . ASP A 1 265 ? -20.896 -6.142 11.095 1.00 46.50 265 ASP A C 1
ATOM 2119 O O . ASP A 1 265 ? -19.727 -6.498 11.246 1.00 46.50 265 ASP A O 1
ATOM 2123 N N . THR A 1 266 ? -21.680 -5.872 12.147 1.00 42.25 266 THR A N 1
ATOM 2124 C CA . THR A 1 266 ? -21.250 -5.799 13.561 1.00 42.25 266 THR A CA 1
ATOM 2125 C C . THR A 1 266 ? -21.479 -7.074 14.383 1.00 42.25 266 THR A C 1
ATOM 2127 O O . THR A 1 266 ? -21.560 -7.018 15.609 1.00 42.25 266 THR A O 1
ATOM 2130 N N . ASN A 1 267 ? -21.534 -8.257 13.765 1.00 35.06 267 ASN A N 1
ATOM 2131 C CA . ASN A 1 267 ? -21.579 -9.521 14.520 1.00 35.06 267 ASN A CA 1
ATOM 2132 C C . ASN A 1 267 ? -20.199 -9.902 15.094 1.00 35.06 267 ASN A C 1
ATOM 2134 O O . ASN A 1 267 ? -19.629 -10.923 14.712 1.00 35.06 267 ASN A O 1
ATOM 2138 N N . ALA A 1 268 ? -19.665 -9.046 15.969 1.00 35.56 268 ALA A N 1
ATOM 2139 C CA . ALA A 1 268 ? -18.703 -9.337 17.037 1.00 35.56 268 ALA A CA 1
ATOM 2140 C C . ALA A 1 268 ? -18.348 -8.044 17.808 1.00 35.56 268 ALA A C 1
ATOM 2142 O O . ALA A 1 268 ? -17.180 -7.791 18.087 1.00 35.56 268 ALA A O 1
ATOM 2143 N N . ALA A 1 269 ? -19.328 -7.198 18.149 1.00 34.12 269 ALA A N 1
ATOM 2144 C CA . ALA A 1 269 ? -19.114 -6.311 19.288 1.00 34.12 269 ALA A CA 1
ATOM 2145 C C . ALA A 1 269 ? -18.933 -7.207 20.519 1.00 34.12 269 ALA A C 1
ATOM 2147 O O . ALA A 1 269 ? -19.772 -8.077 20.768 1.00 34.12 269 ALA A O 1
ATOM 2148 N N . CYS A 1 270 ? -17.810 -7.031 21.220 1.00 32.50 270 CYS A N 1
ATOM 2149 C CA . CYS A 1 270 ? -17.539 -7.590 22.537 1.00 32.50 270 CYS A CA 1
ATOM 2150 C C . CYS A 1 270 ? -18.817 -7.614 23.377 1.00 32.50 270 CYS A C 1
ATOM 2152 O O . CYS A 1 270 ? -19.280 -6.577 23.849 1.00 32.50 270 CYS A O 1
ATOM 2154 N N . VAL A 1 271 ? -19.380 -8.804 23.571 1.00 32.09 271 VAL A N 1
ATOM 2155 C CA . VAL A 1 271 ? -20.255 -9.030 24.710 1.00 32.09 271 VAL A CA 1
ATOM 2156 C C . VAL A 1 271 ? -19.310 -9.138 25.895 1.00 32.09 271 VAL A C 1
ATOM 2158 O O . VAL A 1 271 ? -18.601 -10.133 26.035 1.00 32.09 271 VAL A O 1
ATOM 2161 N N . ASP A 1 272 ? -19.270 -8.089 26.712 1.00 32.56 272 ASP A N 1
ATOM 2162 C CA . ASP A 1 272 ? -18.788 -8.174 28.085 1.00 32.56 272 ASP A CA 1
ATOM 2163 C C . ASP A 1 272 ? -19.602 -9.266 28.798 1.00 32.56 272 ASP A C 1
ATOM 2165 O O . ASP A 1 272 ? -20.701 -9.032 29.296 1.00 32.56 272 ASP A O 1
ATOM 2169 N N . THR A 1 273 ? -19.085 -10.494 28.839 1.00 37.16 273 THR A N 1
ATOM 2170 C CA . THR A 1 273 ? -19.581 -11.560 29.723 1.00 37.16 273 THR A CA 1
ATOM 2171 C C . THR A 1 273 ? -18.904 -11.486 31.088 1.00 37.16 273 THR A C 1
ATOM 2173 O O . THR A 1 273 ? -18.482 -12.496 31.647 1.00 37.16 273 THR A O 1
ATOM 2176 N N . SER A 1 274 ? -18.796 -10.286 31.652 1.00 37.75 274 SER A N 1
ATOM 2177 C CA . SER A 1 274 ? -18.567 -10.124 33.083 1.00 37.75 274 SER A CA 1
ATOM 2178 C C . SER A 1 274 ? -19.763 -9.393 33.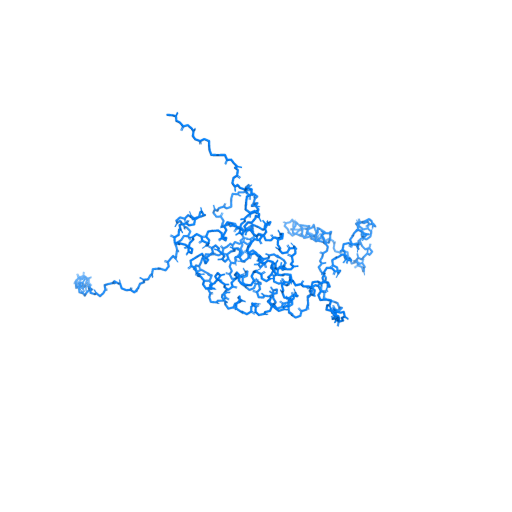667 1.00 37.75 274 SER A C 1
ATOM 2180 O O . SER A 1 274 ? -19.930 -8.206 33.407 1.00 37.75 274 SER A O 1
ATOM 2182 N N . LEU A 1 275 ? -20.538 -10.120 34.479 1.00 46.03 275 LEU A N 1
ATOM 2183 C CA . LEU A 1 275 ? -21.719 -9.699 35.252 1.00 46.03 275 LEU A CA 1
ATOM 2184 C C . LEU A 1 275 ? -23.083 -9.996 34.606 1.00 46.03 275 LEU A C 1
ATOM 2186 O O . LEU A 1 275 ? -23.830 -9.085 34.269 1.00 46.03 275 LEU A O 1
ATOM 2190 N N . ALA A 1 276 ? -23.465 -11.276 34.575 1.00 33.69 276 ALA A N 1
ATOM 2191 C CA . ALA A 1 276 ? -24.825 -11.681 34.947 1.00 33.69 276 ALA A CA 1
ATOM 2192 C C . ALA A 1 276 ? -24.886 -13.174 35.326 1.00 33.69 276 ALA A C 1
ATOM 2194 O O . ALA A 1 276 ? -24.383 -14.020 34.595 1.00 33.69 276 ALA A O 1
ATOM 2195 N N . SER A 1 277 ? -25.532 -13.425 36.468 1.00 36.62 277 SER A N 1
ATOM 2196 C CA . SER A 1 277 ? -26.030 -14.688 37.040 1.00 36.62 277 SER A CA 1
ATOM 2197 C C . SER A 1 277 ? -25.021 -15.752 37.486 1.00 36.62 277 SER A C 1
ATOM 2199 O O . SER A 1 277 ? -24.779 -16.753 36.815 1.00 36.62 277 SER A O 1
ATOM 2201 N N . GLU A 1 278 ? -24.549 -15.567 38.721 1.00 37.47 278 GLU A N 1
ATOM 2202 C CA . GLU A 1 278 ? -24.615 -16.627 39.732 1.00 37.47 278 GLU A CA 1
ATOM 2203 C C . GLU A 1 278 ? -26.052 -17.177 39.830 1.00 37.47 278 GLU A C 1
ATOM 2205 O O . GLU A 1 278 ? -27.007 -16.398 39.818 1.00 37.47 278 GLU A O 1
ATOM 2210 N N . GLY A 1 279 ? -26.179 -18.496 39.998 1.00 37.19 279 GLY A N 1
ATOM 2211 C CA . GLY A 1 279 ? -27.371 -19.143 40.548 1.00 37.19 279 GLY A CA 1
ATOM 2212 C C . GLY A 1 279 ? -28.366 -19.687 39.528 1.00 37.19 279 GLY A C 1
ATOM 2213 O O . GLY A 1 279 ? -29.304 -18.995 39.166 1.00 37.19 279 GLY A O 1
ATOM 2214 N N . GLU A 1 280 ? -28.196 -20.956 39.160 1.00 37.94 280 GLU A N 1
ATOM 2215 C CA . GLU A 1 280 ? -29.296 -21.928 39.088 1.00 37.94 280 GLU A CA 1
ATOM 2216 C C . GLU A 1 280 ? -28.678 -23.335 39.166 1.00 37.94 280 GLU A C 1
ATOM 2218 O O . GLU A 1 280 ? -28.198 -23.919 38.194 1.00 37.94 280 GLU A O 1
ATOM 2223 N N . GLU A 1 281 ? -28.574 -23.794 40.413 1.00 40.69 281 GLU A N 1
ATOM 2224 C CA . GLU A 1 281 ? -28.430 -25.189 40.807 1.00 40.69 281 GLU A CA 1
ATOM 2225 C C . GLU A 1 281 ? -29.727 -25.959 40.497 1.00 40.69 281 GLU A C 1
ATOM 2227 O O . GLU A 1 281 ? -30.814 -25.391 40.546 1.00 40.69 281 GLU A O 1
ATOM 2232 N N . GLU A 1 282 ? -29.569 -27.268 40.275 1.00 39.50 282 GLU A N 1
ATOM 2233 C CA . GLU A 1 282 ? -30.556 -28.320 40.568 1.00 39.50 282 GLU A CA 1
ATOM 2234 C C . GLU A 1 282 ? -31.855 -28.374 39.738 1.00 39.50 282 GLU A C 1
ATOM 2236 O O . GLU A 1 282 ? -32.869 -27.805 40.110 1.00 39.50 282 GLU A O 1
ATOM 2241 N N . GLU A 1 283 ? -31.851 -29.193 38.676 1.00 39.91 283 GLU A N 1
ATOM 2242 C CA . GLU A 1 283 ? -32.910 -30.188 38.387 1.00 39.91 283 GLU A CA 1
ATOM 2243 C C . GLU A 1 283 ? -32.498 -31.054 37.173 1.00 39.91 283 GLU A C 1
ATOM 2245 O O . GLU A 1 283 ? -32.869 -30.815 36.026 1.00 39.91 283 GLU A O 1
ATOM 2250 N N . GLN A 1 284 ? -31.679 -32.080 37.420 1.00 35.38 284 GLN A N 1
ATOM 2251 C CA . GLN A 1 284 ? -31.562 -33.257 36.548 1.00 35.38 284 GLN A CA 1
ATOM 2252 C C . GLN A 1 284 ? -31.567 -34.502 37.437 1.00 35.38 284 GLN A C 1
ATOM 2254 O O . GLN A 1 284 ? -30.557 -35.174 37.633 1.00 35.38 284 GLN A O 1
ATOM 2259 N N . GLU A 1 285 ? -32.733 -34.773 38.017 1.00 39.25 285 GLU A N 1
ATOM 2260 C CA . GLU A 1 285 ? -33.104 -36.096 38.502 1.00 39.25 285 GLU A CA 1
ATOM 2261 C C . GLU A 1 285 ? -34.139 -36.690 37.535 1.00 39.25 285 GLU A C 1
ATOM 2263 O O . GLU A 1 285 ? -35.023 -35.994 37.045 1.00 39.25 285 GLU A O 1
ATOM 2268 N N . GLU A 1 286 ? -34.010 -37.995 37.297 1.00 44.84 286 GLU A N 1
ATOM 2269 C CA . GLU A 1 286 ? -35.017 -38.883 36.701 1.00 44.84 286 GLU A CA 1
ATOM 2270 C C . GLU A 1 286 ? -35.284 -38.814 35.187 1.00 44.84 286 GLU A C 1
ATOM 2272 O O . GLU A 1 286 ? -36.402 -38.562 34.755 1.00 44.84 286 GLU A O 1
ATOM 2277 N N . GLU A 1 287 ? -34.328 -39.262 34.365 1.00 42.66 287 GLU A N 1
ATOM 2278 C CA . GLU A 1 287 ? -34.700 -39.946 33.111 1.00 42.66 287 GLU A CA 1
ATOM 2279 C C . GLU A 1 287 ? -33.663 -40.985 32.642 1.00 42.66 287 GLU A C 1
ATOM 2281 O O . GLU A 1 287 ? -33.307 -41.054 31.476 1.00 42.66 287 GLU A O 1
ATOM 2286 N N . GLU A 1 288 ? -33.147 -41.834 33.543 1.00 42.84 288 GLU A N 1
ATOM 2287 C CA . GLU A 1 288 ? -32.270 -42.942 33.114 1.00 42.84 288 GLU A CA 1
ATOM 2288 C C . GLU A 1 288 ? -32.333 -44.172 34.040 1.00 42.84 288 GLU A C 1
ATOM 2290 O O . GLU A 1 288 ? -31.326 -44.670 34.532 1.00 42.84 288 GLU A O 1
ATOM 2295 N N . LYS A 1 289 ? -33.545 -44.678 34.318 1.00 46.41 289 LYS A N 1
ATOM 2296 C CA . LYS A 1 289 ? -33.764 -46.033 34.879 1.00 46.41 289 LYS A CA 1
ATOM 2297 C C . LYS A 1 289 ? -35.094 -46.651 34.432 1.00 46.41 289 LYS A C 1
ATOM 2299 O O . LYS A 1 289 ? -35.909 -47.021 35.272 1.00 46.41 289 LYS A O 1
ATOM 2304 N N . LYS A 1 290 ? -35.331 -46.782 33.123 1.00 45.44 290 LYS A N 1
ATOM 2305 C CA . LYS A 1 290 ? -36.362 -47.690 32.569 1.00 45.44 290 LYS A CA 1
ATOM 2306 C C . LYS A 1 290 ? -35.990 -48.232 31.183 1.00 45.44 290 LYS A C 1
ATOM 2308 O O . LYS A 1 290 ? -36.812 -48.219 30.283 1.00 45.44 290 LYS A O 1
ATOM 2313 N N . GLU A 1 291 ? -34.786 -48.766 31.030 1.00 45.03 291 GLU A N 1
ATOM 2314 C CA . GLU A 1 291 ? -34.484 -49.743 29.976 1.00 45.03 291 GLU A CA 1
ATOM 2315 C C . GLU A 1 291 ? -33.562 -50.804 30.578 1.00 45.03 291 GLU A C 1
ATOM 2317 O O . GLU A 1 291 ? -32.350 -50.683 30.524 1.00 45.03 291 GLU A O 1
ATOM 2322 N N . ASP A 1 292 ? -34.167 -51.745 31.305 1.00 47.06 292 ASP A N 1
ATOM 2323 C CA . ASP A 1 292 ? -33.695 -53.124 31.504 1.00 47.06 292 ASP A CA 1
ATOM 2324 C C . ASP A 1 292 ? -34.702 -53.833 32.429 1.00 47.06 292 ASP A C 1
ATOM 2326 O O . ASP A 1 292 ? -34.562 -53.877 33.655 1.00 47.06 292 ASP A O 1
ATOM 2330 N N . ALA A 1 293 ? -35.77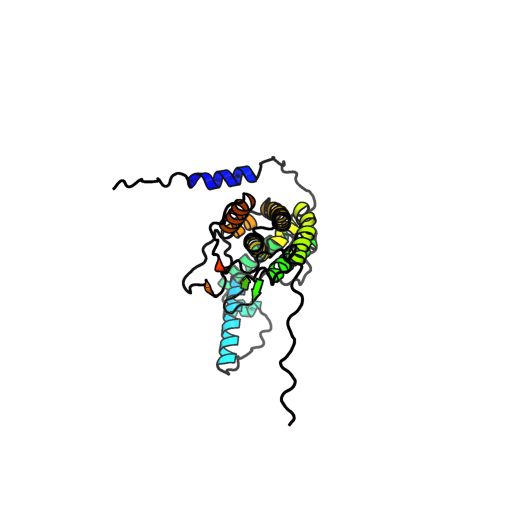9 -54.331 31.815 1.00 44.06 293 ALA A N 1
ATOM 2331 C CA . ALA A 1 293 ? -36.716 -55.307 32.369 1.00 44.06 293 ALA A CA 1
ATOM 2332 C C . ALA A 1 293 ? -37.210 -56.223 31.243 1.00 44.06 293 ALA A C 1
ATOM 2334 O O . ALA A 1 293 ? -37.592 -55.682 30.180 1.00 44.06 293 ALA A O 1
#

Secondary structure (DSSP, 8-state):
-------TTSGGGHHHHHHHHT-------------------TTS-PPPPHHHHHHHHHHHHHHHHHHHTTPPP-----S-HHHHHHHHH-HHHHHHHHHHHHHHHHHHHHTTTTSHHHHHHHHHHHHHHHHHEEEETTEEEEPPGGGS-HHHHHHHHHHHHHHHHH-HHHHHHHTTTTHHHHHHHHHHHHSTT-HHHHHHHHHHHHHHHHS-HHHHHHHHH--PPPPTTT--TT----S-HHHHHHHHHHHHHTTPPPTT--GGG-TT-----SSS---------SSSS-S--

Sequence (293 aa):
LKQSHLQCSDWARLPFLMANLLGGQGLEAGSVPGIFDVPVQDGAPMRMTPLELDMQLQCAELVFRSILEGKRLGVTESQDVDKWHAEVLGEDWVRQNNKQRKEIAQRVRMNGENTPEWMESFSAMGDVAWEVFAAGVNGEILRKLKDVDRTEVLEQFKDLLPRVSTSFYARCGAADRLYGLRACIAVFRLFLDDPEVLQAMVSCLKWILSDSEYSRRSITELCLPLPPAERRLDTRERGWAFLRAAFDAYLVQLGEQPHSWRPEDTNAACVDTSLASEGEEEEQEEEEKKEDA

pLDDT: mean 70.87, std 23.24, range [27.27, 97.5]

Foldseek 3Di:
DDDDDDDPPPVVCVVVVVVVVLDDDDDPPDPDPDLPDDDDPPPDDADAFPLRVVVVVVVVVVVVVCVVVVHDDDDDPDPDPLVVCCVPVHPVSSVVRVVRSVVRVVVCSVLVPPDPLLQLLLVLLVQLLVQQWDADPVGIEGDALVSGDPVSLLVSLVVLLVSLVPDSNSLSSCPPPNSSLLSLLSCLQSCLVPVSSVVSSVSSLSSSPSPDPPSVVSSQQDFHDYHPVPDDVPDPRGGPSSVLSNVQSVCVVVVHHRPPDDVVSPVDDDPPPPDDDDDDDDDDDDDPPPPDD